Protein AF-A0A3A6JNX0-F1 (afdb_monomer)

Foldseek 3Di:
DFQQADADDDPRVVQLVLLQEQQLAFPDDDDQWTWAAAQQGIWIAGRPDAQRTPPDDSPHDGSNSSNSCCVVVVDDDNHDHDPVNHHHHQQADDQLVLLVLLLVADPLLLVLLLLVLVCVVVVHDRPDDQDPRSVCRCVVSQQWDADVVVGDIDGRSRCVNNSVLSNVLSQQLPPWDWDQDPPVRFIWTDRPQWDWDADPPDPPQRTDTGQDDPDPSSVVSCVSCVVSVRNSPVPDHTDTDD

Nearest PDB structures (foldseek):
  7bdv-assembly1_A  TM=3.897E-01  e=3.132E+00  Sulfobacillus thermosulfidooxidans
  8eby-assembly1_D  TM=2.668E-01  e=8.279E-01  Homo sapiens
  8ebt-assembly1_D  TM=2.246E-01  e=1.564E+00  Homo sapiens

Radius of gyration: 21.99 Å; Cα contacts (8 Å, |Δi|>4): 381; chains: 1; bounding box: 46×59×61 Å

Solvent-accessible surface area (backbone atoms only — not comparable to full-atom values): 13816 Å² total; per-residue (Å²): 115,75,52,74,76,77,84,46,81,66,74,39,38,55,22,46,61,55,17,33,36,33,49,52,25,60,78,47,71,59,92,72,36,33,32,36,41,27,53,87,39,75,42,63,32,38,33,72,42,80,41,36,43,86,85,77,41,92,85,48,65,48,29,68,52,45,31,43,33,34,77,70,68,75,41,91,72,91,54,47,82,33,76,89,48,42,34,58,52,50,77,42,50,53,58,69,61,48,48,57,48,51,69,74,44,57,70,68,35,50,53,51,49,32,50,45,43,50,18,60,78,69,77,40,82,66,82,76,83,80,48,71,67,33,48,52,47,33,39,77,55,64,46,33,37,83,38,82,82,74,72,46,76,41,72,25,68,35,45,59,51,23,43,69,60,46,30,54,42,44,37,36,60,75,37,64,40,80,42,78,36,88,86,81,75,44,45,31,60,44,45,33,74,44,48,75,42,79,38,90,89,36,88,89,56,45,56,53,73,43,75,58,62,92,42,75,67,37,44,52,42,52,52,50,26,51,73,68,75,45,42,63,67,70,89,58,69,87,51,74,64,131

Mean predicted aligned error: 13.33 Å

pLDDT: mean 83.68, std 10.45, range [38.28, 96.75]

Sequence (242 aa):
MNHIPTVSDGPLLKSYLAALKADMTPTCIDGQTGYFSSRHGNYVVTLDVPNGCVCGSHTRPCKHQYRLAMELNLMPGDFIHDPSKIKYKLDGVDFETAVDRIEQLPATAQKELFGILSSLFNGKVYSGTLSEDSARALVGGNVLLWIDDPAGYRLCTDLDKSSFMLDKYLRRKFDFDIYFDPYNRGTFSVPHGCTAIYDEDDPGHPYTVTAPDRTEQDKKINAMLQKHHCDPLDGFTVRFGE

Structure (mmCIF, N/CA/C/O backbone):
data_AF-A0A3A6JNX0-F1
#
_entry.id   AF-A0A3A6JNX0-F1
#
loop_
_atom_site.group_PDB
_atom_site.id
_atom_site.type_symbol
_atom_site.label_atom_id
_atom_site.label_alt_id
_atom_site.label_comp_id
_atom_site.label_asym_id
_atom_site.label_entity_id
_atom_site.label_seq_id
_atom_site.pdbx_PDB_ins_code
_atom_site.Cartn_x
_atom_site.Cartn_y
_atom_site.Cartn_z
_atom_site.occupancy
_atom_site.B_iso_or_equiv
_atom_site.auth_seq_id
_atom_site.auth_comp_id
_atom_site.auth_asym_id
_atom_site.auth_atom_id
_atom_site.pdbx_PDB_model_num
ATOM 1 N N . MET A 1 1 ? 14.861 15.714 -29.855 1.00 62.06 1 MET A N 1
ATOM 2 C CA . MET A 1 1 ? 16.126 16.049 -29.160 1.00 62.06 1 MET A CA 1
ATOM 3 C C . MET A 1 1 ? 16.036 15.360 -27.815 1.00 62.06 1 MET A C 1
ATOM 5 O O . MET A 1 1 ? 15.018 15.533 -27.163 1.00 62.06 1 MET A O 1
ATOM 9 N N . ASN A 1 2 ? 17.010 14.530 -27.450 1.00 72.69 2 ASN A N 1
ATOM 10 C CA . ASN A 1 2 ? 16.857 13.639 -26.298 1.00 72.69 2 ASN A CA 1
ATOM 11 C C . ASN A 1 2 ? 17.139 14.396 -24.997 1.00 72.69 2 ASN A C 1
ATOM 13 O O . ASN A 1 2 ? 18.178 15.044 -24.863 1.00 72.69 2 ASN A O 1
ATOM 17 N N . HIS A 1 3 ? 16.243 14.279 -24.025 1.00 79.69 3 HIS A N 1
ATOM 18 C CA . HIS A 1 3 ? 16.415 14.801 -22.676 1.00 79.69 3 HIS A CA 1
ATOM 19 C C . HIS A 1 3 ? 17.148 13.773 -21.812 1.00 79.69 3 HIS A C 1
ATOM 21 O O . HIS A 1 3 ? 16.536 12.966 -21.113 1.00 79.69 3 HIS A O 1
ATOM 27 N N . ILE A 1 4 ? 18.480 13.797 -21.882 1.00 84.19 4 ILE A N 1
ATOM 28 C CA . ILE A 1 4 ? 19.345 12.893 -21.116 1.00 84.19 4 ILE A CA 1
ATOM 29 C C . ILE A 1 4 ? 19.348 13.325 -19.636 1.00 84.19 4 ILE A C 1
ATOM 31 O O . ILE A 1 4 ? 19.686 14.476 -19.345 1.00 84.19 4 ILE A O 1
ATOM 35 N N . PRO A 1 5 ? 18.984 12.439 -18.689 1.00 83.38 5 PRO A N 1
ATOM 36 C CA . PRO A 1 5 ? 19.038 12.744 -17.263 1.00 83.38 5 PRO A CA 1
ATOM 37 C C . PRO A 1 5 ? 20.460 13.053 -16.783 1.00 83.38 5 PRO A C 1
ATOM 39 O O . PRO A 1 5 ? 21.399 12.321 -17.087 1.00 83.38 5 PRO A O 1
ATOM 42 N N . THR A 1 6 ? 20.618 14.087 -15.958 1.00 85.06 6 THR A N 1
ATOM 43 C CA . THR A 1 6 ? 21.873 14.354 -15.244 1.00 85.06 6 THR A CA 1
ATOM 44 C C . THR A 1 6 ? 21.875 13.662 -13.884 1.00 85.06 6 THR A C 1
ATOM 46 O O . THR A 1 6 ? 20.828 13.464 -13.263 1.00 85.06 6 THR A O 1
ATOM 49 N N . VAL A 1 7 ? 23.054 13.258 -13.411 1.00 83.81 7 VAL A N 1
ATOM 50 C CA . VAL A 1 7 ? 23.227 12.686 -12.070 1.00 83.81 7 VAL A CA 1
ATOM 51 C C . VAL A 1 7 ? 23.675 13.799 -11.128 1.00 83.81 7 VAL A C 1
ATOM 53 O O . VAL A 1 7 ? 24.663 14.475 -11.397 1.00 83.81 7 VAL A O 1
ATOM 56 N N . SER A 1 8 ? 22.950 13.989 -10.028 1.00 82.94 8 SER A N 1
ATOM 57 C CA . SER A 1 8 ? 23.313 14.911 -8.948 1.00 82.94 8 SER A CA 1
ATOM 58 C C . SER A 1 8 ? 22.871 14.347 -7.599 1.00 82.94 8 SER A C 1
ATOM 60 O O . SER A 1 8 ? 22.137 13.355 -7.546 1.00 82.94 8 SER A O 1
ATOM 62 N N . ASP A 1 9 ? 23.278 14.995 -6.511 1.00 79.31 9 ASP A N 1
ATOM 63 C CA . ASP A 1 9 ? 23.004 14.532 -5.152 1.00 79.31 9 ASP A CA 1
ATOM 64 C C . ASP A 1 9 ? 21.507 14.385 -4.824 1.00 79.31 9 ASP A C 1
ATOM 66 O O . ASP A 1 9 ? 20.608 14.911 -5.490 1.00 79.31 9 ASP A O 1
ATOM 70 N N . GLY A 1 10 ? 21.237 13.639 -3.751 1.00 80.00 10 GLY A N 1
ATOM 71 C CA . GLY A 1 10 ? 19.899 13.494 -3.190 1.00 80.00 10 GLY A CA 1
ATOM 72 C C . GLY A 1 10 ? 18.989 12.552 -4.000 1.00 80.00 10 GLY A C 1
ATOM 73 O O . GLY A 1 10 ? 19.387 11.429 -4.328 1.00 80.00 10 GLY A O 1
ATOM 74 N N . PRO A 1 11 ? 17.728 12.933 -4.291 1.00 79.00 11 PRO A N 1
ATOM 75 C CA . PRO A 1 11 ? 16.757 12.041 -4.935 1.00 79.00 11 PRO A CA 1
ATOM 76 C C . PRO A 1 11 ? 17.140 11.563 -6.344 1.00 79.00 11 PRO A C 1
ATOM 78 O O . PRO A 1 11 ? 16.688 10.494 -6.770 1.00 79.00 11 PRO A O 1
ATOM 81 N N . LEU A 1 12 ? 17.958 12.341 -7.059 1.00 84.12 12 LEU A N 1
ATOM 82 C CA . LEU A 1 12 ? 18.452 12.003 -8.395 1.00 84.12 12 LEU A CA 1
ATOM 83 C C . LEU A 1 12 ? 19.488 10.877 -8.317 1.00 84.12 12 LEU A C 1
ATOM 85 O O . LEU A 1 12 ? 19.308 9.852 -8.972 1.00 84.12 12 LEU A O 1
ATOM 89 N N . LEU A 1 13 ? 20.466 10.978 -7.409 1.00 89.25 13 LEU A N 1
ATOM 90 C CA . LEU A 1 13 ? 21.416 9.899 -7.120 1.00 89.25 13 LEU A CA 1
ATOM 91 C C . LEU A 1 13 ? 20.705 8.607 -6.697 1.00 89.25 13 LEU A C 1
ATOM 93 O O . LEU A 1 13 ? 21.030 7.531 -7.193 1.00 89.25 13 LEU A O 1
ATOM 97 N N . LYS A 1 14 ? 19.683 8.689 -5.834 1.00 89.00 14 LYS A N 1
ATOM 98 C CA . LYS A 1 14 ? 18.898 7.506 -5.433 1.00 89.00 14 LYS A CA 1
ATOM 99 C C . LYS A 1 14 ? 18.216 6.833 -6.629 1.00 89.00 14 LYS A C 1
ATOM 101 O O . LYS A 1 14 ? 18.179 5.605 -6.703 1.00 89.00 14 LYS A O 1
ATOM 106 N N . SER A 1 15 ? 17.672 7.626 -7.551 1.00 89.50 15 SER A N 1
ATOM 107 C CA . SER A 1 15 ? 17.007 7.122 -8.758 1.00 89.50 15 SER A CA 1
ATOM 108 C C . SER A 1 15 ? 18.008 6.512 -9.739 1.00 89.50 15 SER A C 1
ATOM 110 O O . SER A 1 15 ? 17.743 5.435 -10.268 1.00 89.50 15 SER A O 1
ATOM 112 N N . TYR A 1 16 ? 19.173 7.139 -9.907 1.00 93.06 16 TYR A N 1
ATOM 113 C CA . TYR A 1 16 ? 20.292 6.619 -10.690 1.00 93.06 16 TYR A CA 1
ATOM 114 C C . TYR A 1 16 ? 20.809 5.281 -10.138 1.00 93.06 16 TYR A C 1
ATOM 116 O O . TYR A 1 16 ? 20.877 4.298 -10.865 1.00 93.06 16 TYR A O 1
ATOM 124 N N . LEU A 1 17 ? 21.085 5.188 -8.834 1.00 93.81 17 LEU A N 1
ATOM 125 C CA . LEU A 1 17 ? 21.553 3.944 -8.209 1.00 93.81 17 LEU A CA 1
ATOM 126 C C . LEU A 1 17 ? 20.509 2.824 -8.287 1.00 93.81 17 LEU A C 1
ATOM 128 O O . LEU A 1 17 ? 20.855 1.656 -8.452 1.00 93.81 17 LEU A O 1
ATOM 132 N N . ALA A 1 18 ? 19.221 3.162 -8.179 1.00 92.75 18 ALA A N 1
ATOM 133 C CA . ALA A 1 18 ? 18.150 2.200 -8.410 1.00 92.75 18 ALA A CA 1
ATOM 134 C C . ALA A 1 18 ? 18.127 1.725 -9.866 1.00 92.75 18 ALA A C 1
ATOM 136 O O . ALA A 1 18 ? 17.861 0.549 -10.095 1.00 92.75 18 ALA A O 1
ATOM 137 N N . ALA A 1 19 ? 18.429 2.617 -10.815 1.00 94.50 19 ALA A N 1
ATOM 138 C CA . ALA A 1 19 ? 18.506 2.286 -12.225 1.00 94.50 19 ALA A CA 1
ATOM 139 C C . ALA A 1 19 ? 19.568 1.227 -12.496 1.00 94.50 19 ALA A C 1
ATOM 141 O O . ALA A 1 19 ? 19.284 0.370 -13.301 1.00 94.50 19 ALA A O 1
ATOM 142 N N . LEU A 1 20 ? 20.714 1.209 -11.801 1.00 96.19 20 LEU A N 1
ATOM 143 C CA . LEU A 1 20 ? 21.810 0.253 -12.050 1.00 96.19 20 LEU A CA 1
ATOM 144 C C . LEU A 1 20 ? 21.459 -1.222 -11.779 1.00 96.19 20 LEU A C 1
ATOM 146 O O . LEU A 1 20 ? 22.124 -2.116 -12.305 1.00 96.19 20 LEU A O 1
ATOM 150 N N . LYS A 1 21 ? 20.416 -1.490 -10.989 1.00 96.25 21 LYS A N 1
ATOM 151 C CA . LYS A 1 21 ? 20.059 -2.836 -10.522 1.00 96.25 21 LYS A CA 1
ATOM 152 C C . LYS A 1 21 ? 19.539 -3.746 -11.642 1.00 96.25 21 LYS A C 1
ATOM 154 O O . LYS A 1 21 ? 18.876 -3.302 -12.577 1.00 96.25 21 LYS A O 1
ATOM 159 N N . ALA A 1 22 ? 19.768 -5.049 -11.473 1.00 91.56 22 ALA A N 1
ATOM 160 C CA . ALA A 1 22 ? 19.335 -6.099 -12.399 1.00 91.56 22 ALA A CA 1
ATOM 161 C C . ALA A 1 22 ? 17.811 -6.147 -12.623 1.00 91.56 22 ALA A C 1
ATOM 163 O O . ALA A 1 22 ? 17.345 -6.437 -13.722 1.00 91.56 22 ALA A O 1
ATOM 164 N N . ASP A 1 23 ? 17.017 -5.815 -11.599 1.00 89.50 23 ASP A N 1
ATOM 165 C CA . ASP A 1 23 ? 15.554 -5.809 -11.697 1.00 89.50 23 ASP A CA 1
ATOM 166 C C . ASP A 1 23 ? 14.993 -4.655 -12.541 1.00 89.50 23 ASP A C 1
ATOM 168 O O . ASP A 1 23 ? 13.796 -4.642 -12.819 1.00 89.50 23 ASP A O 1
ATOM 172 N N . MET A 1 24 ? 15.847 -3.718 -12.969 1.00 93.94 24 MET A N 1
ATOM 173 C CA . MET A 1 24 ? 15.531 -2.648 -13.918 1.00 93.94 24 MET A CA 1
ATOM 174 C C . MET A 1 24 ? 15.908 -3.000 -15.359 1.00 93.94 24 MET A C 1
ATOM 176 O O . MET A 1 24 ? 15.996 -2.107 -16.190 1.00 93.94 24 MET A O 1
ATOM 180 N N . THR A 1 25 ? 16.157 -4.263 -15.690 1.00 92.56 25 THR A N 1
ATOM 181 C CA . THR A 1 25 ? 16.345 -4.662 -17.093 1.00 92.56 25 THR A CA 1
ATOM 182 C C . THR A 1 25 ? 15.058 -4.361 -17.892 1.00 92.56 25 THR A C 1
ATOM 184 O O . THR A 1 25 ? 13.971 -4.736 -17.436 1.00 92.56 25 THR A O 1
ATOM 187 N N . PRO A 1 26 ? 15.119 -3.646 -19.034 1.00 92.31 26 PRO A N 1
ATOM 188 C CA . PRO A 1 26 ? 13.946 -3.412 -19.874 1.00 92.31 26 PRO A CA 1
ATOM 189 C C . PRO A 1 26 ? 13.433 -4.732 -20.459 1.00 92.31 26 PRO A C 1
ATOM 191 O O . PRO A 1 26 ? 14.211 -5.622 -20.790 1.00 92.31 26 PRO A O 1
ATOM 194 N N . THR A 1 27 ? 12.116 -4.858 -20.623 1.00 87.69 27 THR A N 1
ATOM 195 C CA . THR A 1 27 ? 11.516 -6.008 -21.317 1.00 87.69 27 THR A CA 1
ATOM 196 C C . THR A 1 27 ? 11.772 -5.945 -22.817 1.00 87.69 27 THR A C 1
ATOM 198 O O . THR A 1 27 ? 11.944 -6.977 -23.456 1.00 87.69 27 THR A O 1
ATOM 201 N N . CYS A 1 28 ? 11.793 -4.736 -23.380 1.00 87.44 28 CYS A N 1
ATOM 202 C CA . CYS A 1 28 ? 12.255 -4.468 -24.736 1.00 87.44 28 CYS A CA 1
ATOM 203 C C . CYS A 1 28 ? 12.584 -2.980 -24.909 1.00 87.44 28 CYS A C 1
ATOM 205 O O . CYS A 1 28 ? 12.154 -2.133 -24.120 1.00 87.44 28 CYS A O 1
ATOM 207 N N . ILE A 1 29 ? 13.344 -2.670 -25.957 1.00 91.19 29 ILE A N 1
ATOM 208 C CA . ILE A 1 29 ? 13.600 -1.309 -26.426 1.00 91.19 29 ILE A CA 1
ATOM 209 C C . ILE A 1 29 ? 13.246 -1.275 -27.911 1.00 91.19 29 ILE A C 1
ATOM 211 O O . ILE A 1 29 ? 13.735 -2.108 -28.672 1.00 91.19 29 ILE A O 1
ATOM 215 N N . ASP A 1 30 ? 12.398 -0.327 -28.304 1.00 84.69 30 ASP A N 1
ATOM 216 C CA . ASP A 1 30 ? 12.039 -0.062 -29.698 1.00 84.69 30 ASP A CA 1
ATOM 217 C C . ASP A 1 30 ? 12.384 1.392 -30.043 1.00 84.69 30 ASP A C 1
ATOM 219 O O . ASP A 1 30 ? 11.794 2.345 -29.520 1.00 84.69 30 ASP A O 1
ATOM 223 N N . GLY A 1 31 ? 13.414 1.569 -30.871 1.00 88.12 31 GLY A N 1
ATOM 224 C CA . GLY A 1 31 ? 13.988 2.878 -31.170 1.00 88.12 31 GLY A CA 1
ATOM 225 C C . GLY A 1 31 ? 14.451 3.605 -29.904 1.00 88.12 31 GLY A C 1
ATOM 226 O O . GLY A 1 31 ? 15.415 3.200 -29.261 1.00 88.12 31 GLY A O 1
ATOM 227 N N . GLN A 1 32 ? 13.765 4.697 -29.557 1.00 88.94 32 GLN A N 1
ATOM 228 C CA . GLN A 1 32 ? 14.034 5.506 -28.358 1.00 88.94 32 GLN A CA 1
ATOM 229 C C . GLN A 1 32 ? 13.063 5.247 -27.196 1.00 88.94 32 GLN A C 1
ATOM 231 O O . GLN A 1 32 ? 13.083 5.960 -26.189 1.00 88.94 32 GLN A O 1
ATOM 236 N N . THR A 1 33 ? 12.202 4.241 -27.335 1.00 87.81 33 THR A N 1
ATOM 237 C CA . THR A 1 33 ? 11.201 3.888 -26.332 1.00 87.81 33 THR A CA 1
ATOM 238 C C . THR A 1 33 ? 11.633 2.629 -25.596 1.00 87.81 33 THR A C 1
ATOM 240 O O . THR A 1 33 ? 11.842 1.580 -26.200 1.00 87.81 33 THR A O 1
ATOM 243 N N . GLY A 1 34 ? 11.756 2.726 -24.275 1.00 89.19 34 GLY A N 1
ATOM 244 C CA . GLY A 1 34 ? 12.002 1.594 -23.390 1.00 89.19 34 GLY A CA 1
ATOM 245 C C . GLY A 1 34 ? 10.716 1.101 -22.746 1.00 89.19 34 GLY A C 1
ATOM 246 O O . GLY A 1 34 ? 9.938 1.891 -22.207 1.00 89.19 34 GLY A O 1
ATOM 247 N N . TYR A 1 35 ? 10.526 -0.211 -22.742 1.00 86.62 35 TYR A N 1
ATOM 248 C CA . TYR A 1 35 ? 9.435 -0.874 -22.042 1.00 86.62 35 TYR A CA 1
ATOM 249 C C . TYR A 1 35 ? 9.995 -1.556 -20.802 1.00 86.62 35 TYR A C 1
ATOM 251 O O . TYR A 1 35 ? 10.949 -2.330 -20.872 1.00 86.62 35 TYR A O 1
ATOM 259 N N . PHE A 1 36 ? 9.404 -1.256 -19.654 1.00 90.31 36 PHE A N 1
ATOM 260 C CA . PHE A 1 36 ? 9.815 -1.789 -18.364 1.00 90.31 36 PHE A CA 1
ATOM 261 C C . PHE A 1 36 ? 8.645 -2.482 -17.695 1.00 90.31 36 PHE A C 1
ATOM 263 O O . PHE A 1 36 ? 7.496 -2.058 -17.817 1.00 90.31 36 PHE A O 1
ATOM 270 N N . SER A 1 37 ? 8.957 -3.508 -16.916 1.00 84.94 37 SER A N 1
ATOM 271 C CA . SER A 1 37 ? 7.987 -4.188 -16.075 1.00 84.94 37 SER A CA 1
ATOM 272 C C . SER A 1 37 ? 8.422 -4.134 -14.615 1.00 84.94 37 SER A C 1
ATOM 274 O O . SER A 1 37 ? 9.609 -4.159 -14.289 1.00 84.94 37 SER A O 1
ATOM 276 N N . SER A 1 38 ? 7.442 -4.056 -13.721 1.00 81.25 38 SER A N 1
ATOM 277 C CA . SER A 1 38 ? 7.626 -4.237 -12.285 1.00 81.25 38 SER A CA 1
ATOM 278 C C . SER A 1 38 ? 6.422 -4.948 -11.674 1.00 81.25 38 SER A C 1
ATOM 280 O O . SER A 1 38 ? 5.367 -5.057 -12.299 1.00 81.25 38 SER A O 1
ATOM 282 N N . ARG A 1 39 ? 6.522 -5.308 -10.388 1.00 75.94 39 ARG A N 1
ATOM 283 C CA . ARG A 1 39 ? 5.378 -5.824 -9.613 1.00 75.94 39 ARG A CA 1
ATOM 284 C C . ARG A 1 39 ? 4.159 -4.891 -9.629 1.00 75.94 39 ARG A C 1
ATOM 286 O O . ARG A 1 39 ? 3.037 -5.365 -9.501 1.00 75.94 39 ARG A O 1
ATOM 293 N N . HIS A 1 40 ? 4.371 -3.584 -9.801 1.00 72.81 40 HIS A N 1
ATOM 294 C CA . HIS A 1 40 ? 3.315 -2.570 -9.773 1.00 72.81 40 HIS A CA 1
ATOM 295 C C . HIS A 1 40 ? 2.711 -2.268 -11.151 1.00 72.81 40 HIS A C 1
ATOM 297 O O . HIS A 1 40 ? 1.740 -1.519 -11.235 1.00 72.81 40 HIS A O 1
ATOM 303 N N . GLY A 1 41 ? 3.257 -2.837 -12.229 1.00 74.62 41 GLY A N 1
ATOM 304 C CA . GLY A 1 41 ? 2.768 -2.628 -13.588 1.00 74.62 41 GLY A CA 1
ATOM 305 C C . GLY A 1 41 ? 3.875 -2.392 -14.606 1.00 74.62 41 GLY A C 1
ATOM 306 O O . GLY A 1 41 ? 5.066 -2.471 -14.291 1.00 74.62 41 GLY A O 1
ATOM 307 N N . ASN A 1 42 ? 3.435 -2.094 -15.826 1.00 81.88 42 ASN A N 1
ATOM 308 C CA . ASN A 1 42 ? 4.290 -1.847 -16.979 1.00 81.88 42 ASN A CA 1
ATOM 309 C C . ASN A 1 42 ? 4.490 -0.342 -17.168 1.00 81.88 42 ASN A C 1
ATOM 311 O O . ASN A 1 42 ? 3.568 0.447 -16.951 1.00 81.88 42 ASN A O 1
ATOM 315 N N . TYR A 1 43 ? 5.678 0.048 -17.608 1.00 86.06 43 TYR A N 1
ATOM 316 C CA . TYR A 1 43 ? 6.037 1.432 -17.877 1.00 86.06 43 TYR A CA 1
ATOM 317 C C . TYR A 1 43 ? 6.555 1.553 -19.301 1.00 86.06 43 TYR A C 1
ATOM 319 O O . TYR A 1 43 ? 7.477 0.842 -19.693 1.00 86.06 43 TYR A O 1
ATOM 327 N N . VAL A 1 44 ? 5.974 2.484 -20.049 1.00 86.81 44 VAL A N 1
ATOM 328 C CA . VAL A 1 44 ? 6.509 2.946 -21.329 1.00 86.81 44 VAL A CA 1
ATOM 329 C C . VAL A 1 44 ? 7.289 4.217 -21.043 1.00 86.81 44 VAL A C 1
ATOM 331 O O . VAL A 1 44 ? 6.787 5.107 -20.350 1.00 86.81 44 VAL A O 1
ATOM 334 N N . VAL A 1 45 ? 8.533 4.262 -21.498 1.00 89.62 45 VAL A N 1
ATOM 335 C CA . VAL A 1 45 ? 9.476 5.320 -21.149 1.00 89.62 45 VAL A CA 1
ATOM 336 C C . VAL A 1 45 ? 10.113 5.856 -22.410 1.00 89.62 45 VAL A C 1
ATOM 338 O O . VAL A 1 45 ? 10.636 5.090 -23.212 1.00 89.62 45 VAL A O 1
ATOM 341 N N . THR A 1 46 ? 10.105 7.175 -22.553 1.00 88.94 46 THR A N 1
ATOM 342 C CA . THR A 1 46 ? 10.788 7.877 -23.640 1.00 88.94 46 THR A CA 1
ATOM 343 C C . THR A 1 46 ? 11.749 8.918 -23.073 1.00 88.94 46 THR A C 1
ATOM 345 O O . THR A 1 46 ? 11.608 9.378 -21.932 1.00 88.94 46 THR A O 1
ATOM 348 N N . LEU A 1 47 ? 12.749 9.284 -23.876 1.00 86.50 47 LEU A N 1
ATOM 349 C CA . LEU A 1 47 ? 13.652 10.408 -23.598 1.00 86.50 47 LEU A CA 1
ATOM 350 C C . LEU A 1 47 ? 13.318 11.644 -24.447 1.00 86.50 47 LEU A C 1
ATOM 352 O O . LEU A 1 47 ? 14.001 12.658 -24.339 1.00 86.50 47 LEU A O 1
ATOM 356 N N . ASP A 1 48 ? 12.267 11.583 -25.267 1.00 81.00 48 ASP A N 1
ATOM 357 C CA . ASP A 1 48 ? 11.848 12.682 -26.147 1.00 81.00 48 ASP A CA 1
ATOM 358 C C . ASP A 1 48 ? 11.231 13.859 -25.389 1.00 81.00 48 ASP A C 1
ATOM 360 O O . ASP A 1 48 ? 11.218 14.983 -25.887 1.00 81.00 48 ASP A O 1
ATOM 364 N N . VAL A 1 49 ? 10.737 13.611 -24.174 1.00 74.44 49 VAL A N 1
ATOM 365 C CA . VAL A 1 49 ? 10.197 14.634 -23.278 1.00 74.44 49 VAL A CA 1
ATOM 366 C C . VAL A 1 49 ? 10.827 14.511 -21.890 1.00 74.44 49 VAL A C 1
ATOM 368 O O . VAL A 1 49 ? 11.110 13.396 -21.429 1.00 74.44 49 VAL A O 1
ATOM 371 N N . PRO A 1 50 ? 11.028 15.631 -21.172 1.00 68.75 50 PRO A N 1
ATOM 372 C CA . PRO A 1 50 ? 11.395 15.583 -19.766 1.00 68.75 50 PRO A CA 1
ATOM 373 C C . PRO A 1 50 ? 10.358 14.759 -18.999 1.00 68.75 50 PRO A C 1
ATOM 375 O O . PRO A 1 50 ? 9.157 14.943 -19.177 1.00 68.75 50 PRO A O 1
ATOM 378 N N . ASN A 1 51 ? 10.819 13.850 -18.139 1.00 68.75 51 ASN A N 1
ATOM 379 C CA . ASN A 1 51 ? 9.939 13.021 -17.304 1.00 68.75 51 ASN A CA 1
ATOM 380 C C . ASN A 1 51 ? 8.930 12.161 -18.101 1.00 68.75 51 ASN A C 1
ATOM 382 O O . ASN A 1 51 ? 7.827 11.902 -17.626 1.00 68.75 51 ASN A O 1
ATOM 386 N N . GLY A 1 52 ? 9.321 11.674 -19.288 1.00 66.31 52 GLY A N 1
ATOM 387 C CA . GLY A 1 52 ? 8.555 10.764 -20.155 1.00 66.31 52 GLY A CA 1
ATOM 388 C C . GLY A 1 52 ? 8.292 9.357 -19.596 1.00 66.31 52 GLY A C 1
ATOM 389 O O . GLY A 1 52 ? 8.224 8.402 -20.360 1.00 66.31 52 GLY A O 1
ATOM 390 N N . CYS A 1 53 ? 8.164 9.205 -18.273 1.00 77.31 53 CYS A N 1
ATOM 391 C CA . CYS A 1 53 ? 7.730 7.982 -17.597 1.00 77.31 53 CYS A CA 1
ATOM 392 C C . CYS A 1 53 ? 6.516 8.268 -16.712 1.00 77.31 53 CYS A C 1
ATOM 394 O O . CYS A 1 53 ? 6.555 9.141 -15.848 1.00 77.31 53 CYS A O 1
ATOM 396 N N . VAL A 1 54 ? 5.486 7.429 -16.812 1.00 70.62 54 VAL A N 1
ATOM 397 C CA . VAL A 1 54 ? 4.264 7.502 -15.981 1.00 70.62 54 VAL A 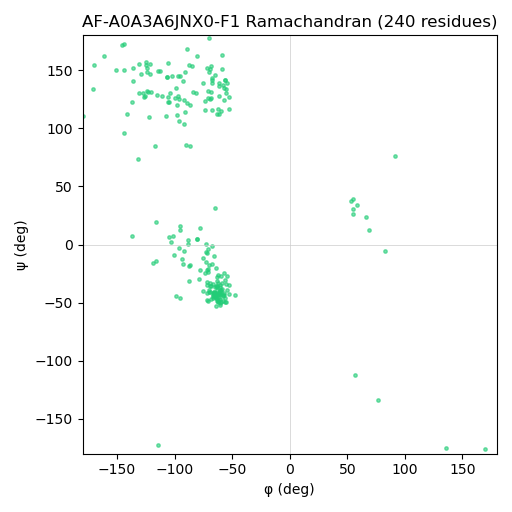CA 1
ATOM 398 C C . VAL A 1 54 ? 4.472 7.102 -14.510 1.00 70.62 54 VAL A C 1
ATOM 400 O O . VAL A 1 54 ? 3.564 7.182 -13.692 1.00 70.62 54 VAL A O 1
ATOM 403 N N . CYS A 1 55 ? 5.674 6.662 -14.145 1.00 67.31 55 CYS A N 1
ATOM 404 C CA . CYS A 1 55 ? 6.005 6.024 -12.870 1.00 67.31 55 CYS A CA 1
ATOM 405 C C . CYS A 1 55 ? 6.166 6.969 -11.660 1.00 67.31 55 CYS A C 1
ATOM 407 O O . CYS A 1 55 ? 6.669 6.538 -10.622 1.00 67.31 55 CYS A O 1
ATOM 409 N N . GLY A 1 56 ? 5.726 8.227 -11.762 1.00 57.91 56 GLY A N 1
ATOM 410 C CA . GLY A 1 56 ? 5.598 9.118 -10.607 1.00 57.91 56 GLY A CA 1
ATOM 411 C C . GLY A 1 56 ? 6.829 9.977 -10.323 1.00 57.91 56 GLY A C 1
ATOM 412 O O . GLY A 1 56 ? 7.583 9.732 -9.386 1.00 57.91 56 GLY A O 1
ATOM 413 N N . SER A 1 57 ? 6.999 11.023 -11.128 1.00 55.38 57 SER A N 1
ATOM 414 C CA . SER A 1 57 ? 7.398 12.376 -10.722 1.00 55.38 57 SER A CA 1
ATOM 415 C C . SER A 1 57 ? 7.448 13.219 -11.993 1.00 55.38 57 SER A C 1
ATOM 417 O O . SER A 1 57 ? 8.322 13.027 -12.828 1.00 55.38 57 SER A O 1
ATOM 419 N N . HIS A 1 58 ? 6.519 14.162 -12.157 1.00 61.44 58 HIS A N 1
ATOM 420 C CA . HIS A 1 58 ? 6.526 15.064 -13.317 1.00 61.44 58 HIS A CA 1
ATOM 421 C C . HIS A 1 58 ? 7.636 16.124 -13.249 1.00 61.44 58 HIS A C 1
ATOM 423 O O . HIS A 1 58 ? 7.741 16.956 -14.146 1.00 61.44 58 HIS A O 1
ATOM 429 N N . THR A 1 59 ? 8.454 16.112 -12.192 1.00 68.62 59 THR A N 1
ATOM 430 C CA . THR A 1 59 ? 9.447 17.150 -11.903 1.00 68.62 59 THR A CA 1
ATOM 431 C C . THR A 1 59 ? 10.889 16.655 -11.947 1.00 68.62 59 THR A C 1
ATOM 433 O O . THR A 1 59 ? 11.790 17.489 -11.991 1.00 68.62 59 THR A O 1
ATOM 436 N N . ARG A 1 60 ? 11.148 15.338 -11.954 1.00 79.06 60 ARG A N 1
ATOM 437 C CA . ARG A 1 60 ? 12.517 14.800 -11.995 1.00 79.06 60 ARG A CA 1
ATOM 438 C C . ARG A 1 60 ? 12.616 13.432 -12.681 1.00 79.06 60 ARG A C 1
ATOM 440 O O . ARG A 1 60 ? 11.684 12.635 -12.544 1.00 79.06 60 ARG A O 1
ATOM 447 N N . PRO A 1 61 ? 13.765 13.117 -13.313 1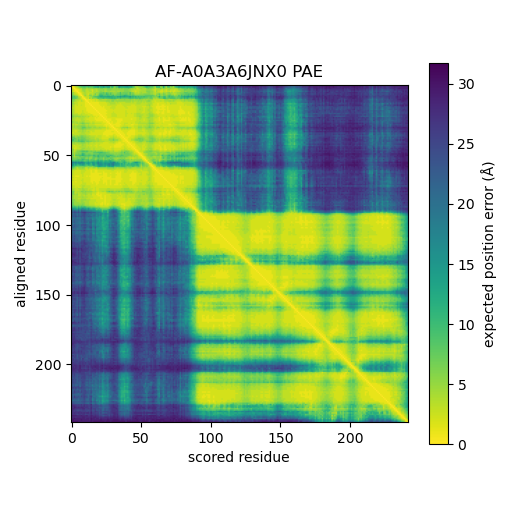.00 85.50 61 PRO A N 1
ATOM 448 C CA . PRO A 1 61 ? 13.976 11.828 -13.947 1.00 85.50 61 PRO A CA 1
ATOM 449 C C . PRO A 1 61 ? 13.808 10.656 -12.984 1.00 85.50 61 PRO A C 1
ATOM 451 O O . PRO A 1 61 ? 14.330 10.653 -11.865 1.00 85.50 61 PRO A O 1
ATOM 454 N N . CYS A 1 62 ? 13.095 9.631 -13.434 1.00 89.12 62 CYS A N 1
ATOM 455 C CA . CYS A 1 62 ? 12.919 8.399 -12.679 1.00 89.12 62 CYS A CA 1
ATOM 456 C C . CYS A 1 62 ? 14.031 7.383 -12.990 1.00 89.12 62 CYS A C 1
ATOM 458 O O . CYS A 1 62 ? 14.751 7.487 -13.985 1.00 89.12 62 CYS A O 1
ATOM 460 N N . LYS A 1 63 ? 14.108 6.319 -12.182 1.00 91.56 63 LYS A N 1
ATOM 461 C CA . LYS A 1 63 ? 15.034 5.194 -12.407 1.00 91.56 63 LYS A CA 1
ATOM 462 C C . LYS A 1 63 ? 14.931 4.577 -13.813 1.00 91.56 63 LYS A C 1
ATOM 464 O O . LYS A 1 63 ? 15.950 4.197 -14.374 1.00 91.56 63 LYS A O 1
ATOM 469 N N . HIS A 1 64 ? 13.735 4.522 -14.410 1.00 92.75 64 HIS A N 1
ATOM 470 C CA . HIS A 1 64 ? 13.562 3.940 -15.744 1.00 92.75 64 HIS A CA 1
ATOM 471 C C . HIS A 1 64 ? 14.151 4.824 -16.853 1.00 92.75 64 HIS A C 1
ATOM 473 O O . HIS A 1 64 ? 14.665 4.300 -17.832 1.00 92.75 64 HIS A O 1
ATOM 479 N N . GLN A 1 65 ? 14.129 6.153 -16.697 1.00 91.94 65 GLN A N 1
ATOM 480 C CA . GLN A 1 65 ? 14.749 7.067 -17.662 1.00 91.94 65 GLN A CA 1
ATOM 481 C C . GLN A 1 65 ? 16.273 7.006 -17.597 1.00 91.94 65 GLN A C 1
ATOM 483 O O . GLN A 1 65 ? 16.914 6.958 -18.641 1.00 91.94 65 GLN A O 1
ATOM 488 N N . TYR A 1 66 ? 16.851 6.943 -16.390 1.00 93.81 66 TYR A N 1
ATOM 489 C CA . TYR A 1 66 ? 18.288 6.694 -16.229 1.00 93.81 66 TYR A CA 1
ATOM 490 C C . TYR A 1 66 ? 18.695 5.377 -16.887 1.00 93.81 66 TYR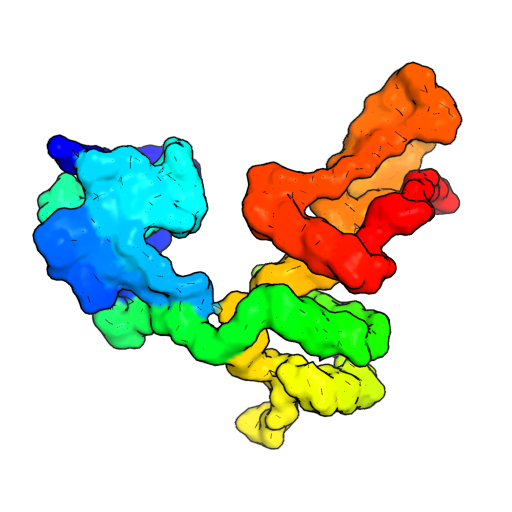 A C 1
ATOM 492 O O . TYR A 1 66 ? 19.629 5.345 -17.681 1.00 93.81 66 TYR A O 1
ATOM 500 N N . ARG A 1 67 ? 17.956 4.299 -16.607 1.00 95.50 67 ARG A N 1
ATOM 501 C CA . ARG A 1 67 ? 18.214 2.992 -17.211 1.00 95.50 67 ARG A CA 1
ATOM 502 C C . ARG A 1 67 ? 18.096 3.038 -18.736 1.00 95.50 67 ARG A C 1
ATOM 504 O O . ARG A 1 67 ? 18.997 2.551 -19.400 1.00 95.50 67 ARG A O 1
ATOM 511 N N . LEU A 1 68 ? 17.044 3.644 -19.290 1.00 94.88 68 LEU A N 1
ATOM 512 C CA . LEU A 1 68 ? 16.876 3.762 -20.742 1.00 94.88 68 LEU A CA 1
ATOM 513 C C . LEU A 1 68 ? 18.016 4.562 -21.388 1.00 94.88 68 LEU A C 1
ATOM 515 O O . LEU A 1 68 ? 18.538 4.156 -22.419 1.00 94.88 68 LEU A O 1
ATOM 519 N N . ALA A 1 69 ? 18.440 5.668 -20.774 1.00 94.50 69 ALA A N 1
ATOM 520 C CA . ALA A 1 69 ? 19.554 6.463 -21.282 1.00 94.50 69 ALA A CA 1
ATOM 521 C C . ALA A 1 69 ? 20.881 5.681 -21.285 1.00 94.50 69 ALA A C 1
ATOM 523 O O . ALA A 1 69 ? 21.670 5.844 -22.214 1.00 94.50 69 ALA A O 1
ATOM 524 N N . MET A 1 70 ? 21.115 4.819 -20.288 1.00 96.00 70 MET A N 1
ATOM 525 C CA . MET A 1 70 ? 22.280 3.924 -20.261 1.00 96.00 70 MET A CA 1
ATOM 526 C C . MET A 1 70 ? 22.203 2.844 -21.344 1.00 96.00 70 MET A C 1
ATOM 528 O O . MET A 1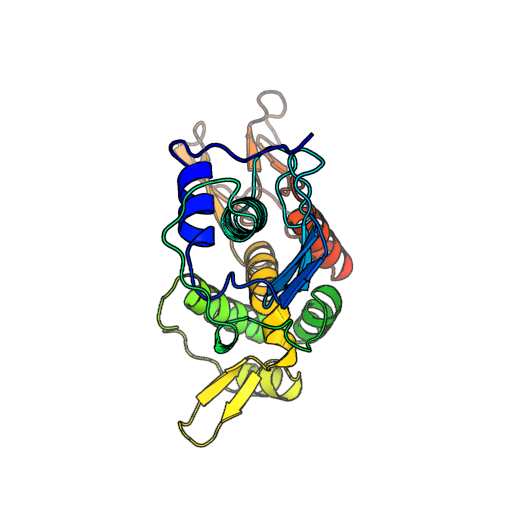 70 ? 23.169 2.645 -22.068 1.00 96.00 70 MET A O 1
ATOM 532 N N . GLU A 1 71 ? 21.053 2.180 -21.486 1.00 95.50 71 GLU A N 1
ATOM 533 C CA . GLU A 1 71 ? 20.840 1.122 -22.490 1.00 95.50 71 GLU A CA 1
ATOM 534 C C . GLU A 1 71 ? 20.977 1.658 -23.926 1.00 95.50 71 GLU A C 1
ATOM 536 O O . GLU A 1 71 ? 21.480 0.976 -24.815 1.00 95.50 71 GLU A O 1
ATOM 541 N N . LEU A 1 72 ? 20.595 2.919 -24.149 1.00 94.81 72 LEU A N 1
ATOM 542 C CA . LEU A 1 72 ? 20.787 3.622 -25.421 1.00 94.81 72 LEU A CA 1
AT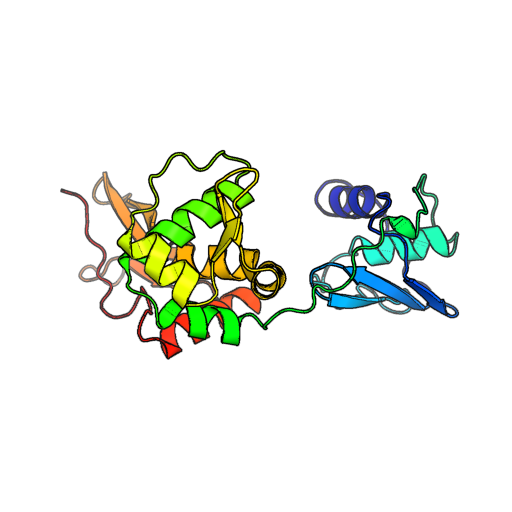OM 543 C C . LEU A 1 72 ? 22.208 4.191 -25.603 1.00 94.81 72 LEU A C 1
ATOM 545 O O . LEU A 1 72 ? 22.457 4.884 -26.588 1.00 94.81 72 LEU A O 1
ATOM 549 N N . ASN A 1 73 ? 23.138 3.930 -24.677 1.00 94.31 73 ASN A N 1
ATOM 550 C CA . ASN A 1 73 ? 24.504 4.472 -24.666 1.00 94.31 73 ASN A CA 1
ATOM 551 C C . ASN A 1 73 ? 24.572 6.013 -24.716 1.00 94.31 73 ASN A C 1
ATOM 553 O O . ASN A 1 73 ? 25.557 6.591 -25.176 1.00 94.31 73 ASN A O 1
ATOM 557 N N . LEU A 1 74 ? 23.530 6.698 -24.238 1.00 93.25 74 LEU A N 1
ATOM 558 C CA . LEU A 1 74 ? 23.464 8.163 -24.168 1.00 93.25 74 LEU A CA 1
ATOM 559 C C . LEU A 1 74 ? 24.079 8.711 -22.876 1.00 93.25 74 LEU A C 1
ATOM 561 O O . LEU A 1 74 ? 24.387 9.897 -22.787 1.00 93.25 74 LEU A O 1
ATOM 565 N N . MET A 1 75 ? 24.252 7.854 -21.870 1.00 93.44 75 MET A N 1
ATOM 566 C CA . MET A 1 75 ? 24.978 8.162 -20.645 1.00 93.44 75 MET A CA 1
ATOM 567 C C . MET A 1 75 ? 25.754 6.933 -20.154 1.00 93.44 75 MET A C 1
ATOM 569 O O . MET A 1 75 ? 25.298 5.807 -20.358 1.00 93.44 75 MET A O 1
ATOM 573 N N . PRO A 1 76 ? 26.897 7.119 -19.475 1.00 90.69 76 PRO A N 1
ATOM 574 C CA . PRO A 1 76 ? 27.611 6.010 -18.862 1.00 90.69 76 PRO A CA 1
ATOM 575 C C . PRO A 1 76 ? 26.839 5.453 -17.657 1.00 90.69 76 PRO A C 1
ATOM 577 O O . PRO A 1 76 ? 26.167 6.187 -16.928 1.00 90.69 76 PRO A O 1
ATOM 580 N N . GLY A 1 77 ? 26.984 4.154 -17.417 1.00 88.81 77 GLY A N 1
ATOM 581 C CA . GLY A 1 77 ? 26.487 3.482 -16.222 1.00 88.81 77 GLY A CA 1
ATOM 582 C C . GLY A 1 77 ? 27.013 2.055 -16.164 1.00 88.81 77 GLY A C 1
ATOM 583 O O . GLY A 1 77 ? 26.976 1.352 -17.167 1.00 88.81 77 GLY A O 1
ATOM 584 N N . ASP A 1 78 ? 27.506 1.633 -15.001 1.00 92.88 78 ASP A N 1
ATOM 585 C CA . ASP A 1 78 ? 27.915 0.246 -14.768 1.00 92.88 78 ASP A CA 1
ATOM 586 C C . ASP A 1 78 ? 26.714 -0.538 -14.245 1.00 92.88 78 ASP A C 1
ATOM 588 O O . ASP A 1 78 ? 26.434 -0.577 -13.042 1.00 92.88 78 ASP A O 1
ATOM 592 N N . PHE A 1 79 ? 25.902 -1.029 -15.175 1.00 93.88 79 PHE A N 1
ATOM 593 C CA . PHE A 1 79 ? 24.629 -1.633 -14.847 1.00 93.88 79 PHE A CA 1
ATOM 594 C C . PHE A 1 79 ? 24.558 -3.116 -15.155 1.00 93.88 79 PHE A C 1
ATOM 596 O O . PHE A 1 79 ? 25.143 -3.616 -16.109 1.00 93.88 79 PHE A O 1
ATOM 603 N N . ILE A 1 80 ? 23.756 -3.813 -14.355 1.00 94.19 80 ILE A N 1
ATOM 604 C CA . ILE A 1 80 ? 23.541 -5.244 -14.520 1.00 94.19 80 ILE A CA 1
ATOM 605 C C . ILE A 1 80 ? 22.337 -5.442 -15.441 1.00 94.19 80 ILE A C 1
ATOM 607 O O . ILE A 1 80 ? 21.216 -5.093 -15.067 1.00 94.19 80 ILE A O 1
ATOM 611 N N . HIS A 1 81 ? 22.577 -6.000 -16.627 1.00 92.25 81 HIS A N 1
ATOM 612 C CA . HIS A 1 81 ? 21.537 -6.421 -17.562 1.00 92.25 81 HIS A CA 1
ATOM 613 C C . HIS A 1 81 ? 21.269 -7.919 -17.373 1.00 92.25 81 HIS A C 1
ATOM 615 O O . HIS A 1 81 ? 22.087 -8.759 -17.744 1.00 92.25 81 HIS A O 1
ATOM 621 N N . ASP A 1 82 ? 20.138 -8.258 -16.757 1.00 90.62 82 ASP A N 1
ATOM 622 C CA . ASP A 1 82 ? 19.749 -9.639 -16.458 1.00 90.62 82 ASP A CA 1
ATOM 623 C C . ASP A 1 82 ? 18.227 -9.806 -16.614 1.00 90.62 82 ASP A C 1
ATOM 625 O O . ASP A 1 82 ? 17.462 -9.531 -15.677 1.00 90.62 82 ASP A O 1
ATOM 629 N N . PRO A 1 83 ? 17.763 -10.288 -17.783 1.00 84.81 83 PRO A N 1
ATOM 630 C CA . PRO A 1 83 ? 16.345 -10.510 -18.044 1.00 84.81 83 PRO A CA 1
ATOM 631 C C . PRO A 1 83 ? 15.660 -11.460 -17.047 1.00 84.81 83 PRO A C 1
ATOM 633 O O . PRO A 1 83 ? 14.454 -11.349 -16.828 1.00 84.81 83 PRO A O 1
ATOM 636 N N . SER A 1 84 ? 16.403 -12.361 -16.388 1.00 79.81 84 SER A N 1
ATOM 637 C CA . SER A 1 84 ? 15.843 -13.293 -15.394 1.00 79.81 84 SER A CA 1
ATOM 638 C C . SER A 1 84 ? 15.413 -12.605 -14.094 1.00 79.81 84 SER A C 1
ATOM 640 O O . SER A 1 84 ? 14.647 -13.166 -13.307 1.00 79.81 84 SER A O 1
ATOM 642 N N . LYS A 1 85 ? 15.894 -11.380 -13.853 1.00 88.00 85 LYS A N 1
ATOM 643 C CA . LYS A 1 85 ? 15.562 -10.571 -12.671 1.00 88.00 85 LYS A CA 1
ATOM 644 C C . LYS A 1 85 ? 14.435 -9.581 -12.928 1.00 88.00 85 LYS A C 1
ATOM 646 O O . LYS A 1 85 ? 14.019 -8.909 -11.978 1.00 88.00 85 LYS A O 1
ATOM 651 N N . ILE A 1 86 ? 13.931 -9.498 -14.163 1.00 82.50 86 ILE A N 1
ATOM 652 C CA . ILE A 1 86 ? 12.778 -8.662 -14.498 1.00 82.50 86 ILE A CA 1
ATOM 653 C C . ILE A 1 86 ? 11.604 -9.087 -13.622 1.00 82.50 86 ILE A C 1
ATOM 655 O O . ILE A 1 86 ? 11.199 -10.249 -13.581 1.00 82.50 86 ILE A O 1
ATOM 659 N N . LYS A 1 87 ? 11.045 -8.117 -12.903 1.00 83.88 87 LYS A N 1
ATOM 660 C CA . LYS A 1 87 ? 9.835 -8.329 -12.116 1.00 83.88 87 LYS A CA 1
ATOM 661 C C . LYS A 1 87 ? 8.637 -8.111 -13.023 1.00 83.88 87 LYS A C 1
ATOM 663 O O . LYS A 1 87 ? 8.438 -7.016 -13.544 1.00 83.88 87 LYS A O 1
ATOM 668 N N . TYR A 1 88 ? 7.814 -9.134 -13.176 1.00 73.00 88 TYR A N 1
ATOM 669 C CA . TYR A 1 88 ? 6.556 -9.011 -13.898 1.00 73.00 88 TYR A CA 1
ATOM 670 C C . TYR A 1 88 ? 5.449 -8.500 -12.986 1.00 73.00 88 TYR A C 1
ATOM 672 O O . TYR A 1 88 ? 5.519 -8.649 -11.759 1.00 73.00 88 TYR A O 1
ATOM 680 N N . LYS A 1 89 ? 4.454 -7.846 -13.591 1.00 66.06 89 LYS A N 1
ATOM 681 C CA . LYS A 1 89 ? 3.219 -7.493 -12.898 1.00 66.06 89 LYS A CA 1
ATOM 682 C C . LYS A 1 89 ? 2.670 -8.766 -12.261 1.00 66.06 89 LYS A C 1
ATOM 684 O O . LYS A 1 89 ? 2.532 -9.780 -12.936 1.00 66.06 89 LYS A O 1
ATOM 689 N N . LEU A 1 90 ? 2.395 -8.708 -10.964 1.00 63.50 90 LEU A N 1
ATOM 690 C CA . LEU A 1 90 ? 1.699 -9.799 -10.301 1.00 63.50 90 LEU A CA 1
ATOM 691 C C . LEU A 1 90 ? 0.259 -9.804 -10.819 1.00 63.50 90 LEU A C 1
ATOM 693 O O . LEU A 1 90 ? -0.415 -8.768 -10.771 1.00 63.50 90 LEU A O 1
ATOM 697 N N . ASP A 1 91 ? -0.192 -10.944 -11.337 1.00 61.97 91 ASP A N 1
ATOM 698 C CA . ASP A 1 91 ? -1.613 -11.173 -11.563 1.00 61.97 91 ASP A CA 1
ATOM 699 C C . ASP A 1 91 ? -2.289 -11.149 -10.197 1.00 61.97 91 ASP A C 1
ATOM 701 O O . ASP A 1 91 ? -2.010 -11.955 -9.311 1.00 61.97 91 ASP A O 1
ATOM 705 N N . GLY A 1 92 ? -3.100 -10.122 -9.992 1.00 71.50 92 GLY A N 1
ATOM 706 C CA . GLY A 1 92 ? -3.633 -9.803 -8.688 1.00 71.50 92 GLY A CA 1
ATOM 707 C C . GLY A 1 92 ? -4.715 -8.751 -8.781 1.00 71.50 92 GLY A C 1
ATOM 708 O O . GLY A 1 92 ? -4.746 -7.938 -9.723 1.00 71.50 92 GLY A O 1
ATOM 709 N N . VAL A 1 93 ? -5.601 -8.780 -7.794 1.00 85.38 93 VAL A N 1
ATOM 710 C CA . VAL A 1 93 ? -6.710 -7.839 -7.681 1.00 85.38 93 VAL A CA 1
ATOM 711 C C . VAL A 1 93 ? -6.175 -6.405 -7.610 1.00 85.38 93 VAL A C 1
ATOM 713 O O . VAL A 1 93 ? -5.020 -6.156 -7.250 1.00 85.38 93 VAL A O 1
ATOM 716 N N . ASP A 1 94 ? -6.949 -5.432 -8.078 1.00 87.25 94 ASP A N 1
ATOM 717 C CA . ASP A 1 94 ? -6.591 -4.025 -7.881 1.00 87.25 94 ASP A CA 1
ATOM 718 C C . ASP A 1 94 ? -6.740 -3.611 -6.409 1.00 87.25 94 ASP A C 1
ATOM 720 O O . ASP A 1 94 ? -7.052 -4.424 -5.535 1.00 87.25 94 ASP A O 1
ATOM 724 N N . PHE A 1 95 ? -6.386 -2.364 -6.10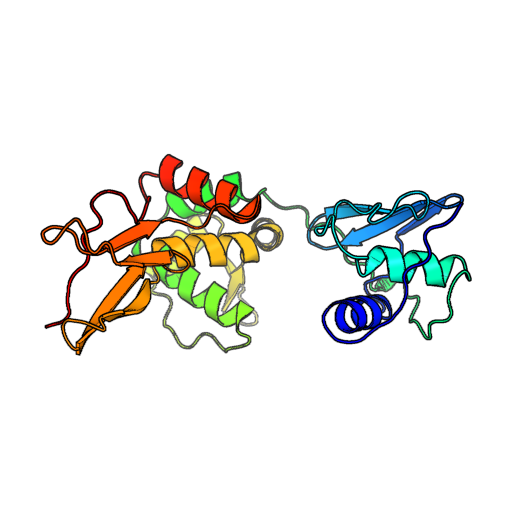8 1.00 90.44 95 PHE A N 1
ATOM 725 C CA . PHE A 1 95 ? -6.402 -1.865 -4.736 1.00 90.44 95 PHE A CA 1
ATOM 726 C C . PHE A 1 95 ? -7.832 -1.803 -4.196 1.00 90.44 95 PHE A C 1
ATOM 728 O O . PHE A 1 95 ? -8.083 -2.188 -3.060 1.00 90.44 95 PHE A O 1
ATOM 735 N N . GLU A 1 96 ? -8.763 -1.367 -5.032 1.00 93.44 96 GLU A N 1
ATOM 736 C CA . GLU A 1 96 ? -10.166 -1.186 -4.707 1.00 93.44 96 GLU A CA 1
ATOM 737 C C . GLU A 1 96 ? -10.822 -2.530 -4.344 1.00 93.44 96 GLU A C 1
ATOM 739 O O . GLU A 1 96 ? -11.392 -2.663 -3.263 1.00 93.44 96 GLU A O 1
ATOM 744 N N . THR A 1 97 ? -10.627 -3.563 -5.169 1.00 92.19 97 THR A N 1
ATOM 745 C CA . THR A 1 97 ? -11.100 -4.932 -4.897 1.00 92.19 97 THR A CA 1
ATOM 746 C C . THR A 1 97 ? -10.433 -5.526 -3.651 1.00 92.19 97 THR A C 1
ATOM 748 O O . THR A 1 97 ? -11.056 -6.269 -2.891 1.00 92.19 97 THR A O 1
ATOM 751 N N . ALA A 1 98 ? -9.152 -5.218 -3.426 1.00 93.50 98 ALA A N 1
ATOM 752 C CA . ALA A 1 98 ? -8.424 -5.675 -2.247 1.00 93.50 98 ALA A CA 1
ATOM 753 C C . ALA A 1 98 ? -8.995 -5.080 -0.949 1.00 93.50 98 ALA A C 1
ATOM 755 O O . ALA A 1 98 ? -9.166 -5.807 0.030 1.00 93.50 98 ALA A O 1
ATOM 756 N N . VAL A 1 99 ? -9.312 -3.780 -0.945 1.00 96.19 99 VAL A N 1
ATOM 757 C CA . VAL A 1 99 ? -9.962 -3.120 0.196 1.00 96.19 99 VAL A CA 1
ATOM 758 C C . VAL A 1 99 ? -11.376 -3.656 0.387 1.00 96.19 99 VAL A C 1
ATOM 760 O O . VAL A 1 99 ? -11.710 -4.018 1.510 1.00 96.19 99 VAL A O 1
ATOM 763 N N . ASP A 1 100 ? -12.160 -3.817 -0.685 1.00 95.44 100 ASP A N 1
ATOM 764 C CA . ASP A 1 100 ? -13.510 -4.396 -0.607 1.00 95.44 100 ASP A CA 1
ATOM 765 C C . ASP A 1 100 ? -13.499 -5.751 0.109 1.00 95.44 100 ASP A C 1
ATOM 767 O O . ASP A 1 100 ? -14.337 -6.001 0.971 1.00 95.44 100 ASP A O 1
ATOM 771 N N . ARG A 1 101 ? -12.516 -6.606 -0.199 1.00 94.25 101 ARG A N 1
ATOM 772 C CA . ARG A 1 101 ? -12.325 -7.910 0.451 1.00 94.25 101 ARG A CA 1
ATOM 773 C C . ARG A 1 101 ? -11.989 -7.781 1.939 1.00 94.25 101 ARG A C 1
ATOM 775 O O . ARG A 1 101 ? -12.543 -8.521 2.746 1.00 94.25 101 ARG A O 1
ATOM 782 N N . ILE A 1 102 ? -11.095 -6.862 2.305 1.00 95.50 102 ILE A N 1
ATOM 783 C CA . ILE A 1 102 ? -10.684 -6.647 3.703 1.00 95.50 102 ILE A CA 1
ATOM 784 C C . ILE A 1 102 ? -11.824 -6.048 4.531 1.00 95.50 102 ILE A C 1
ATOM 786 O O . ILE A 1 102 ? -11.988 -6.418 5.690 1.00 95.50 102 ILE A O 1
ATOM 790 N N . GLU A 1 103 ? -12.638 -5.173 3.949 1.00 96.69 103 GLU A N 1
ATOM 791 C CA . GLU A 1 103 ? -13.741 -4.507 4.648 1.00 96.69 103 GLU A CA 1
ATOM 792 C C . GLU A 1 103 ? -14.934 -5.425 4.939 1.00 96.69 103 GLU A C 1
ATOM 794 O O . GLU A 1 103 ? -15.737 -5.118 5.815 1.00 96.69 103 GLU A O 1
ATOM 799 N N . GLN A 1 104 ? -15.017 -6.594 4.294 1.00 95.94 104 GLN A N 1
ATOM 800 C CA . GLN A 1 104 ? -15.953 -7.653 4.703 1.00 95.94 104 GLN A CA 1
ATOM 801 C C . GLN A 1 104 ? -15.503 -8.400 5.969 1.00 95.94 104 GLN A C 1
ATOM 803 O O . GLN A 1 104 ? -16.267 -9.190 6.525 1.00 95.94 104 GLN A O 1
ATOM 808 N N . LEU A 1 105 ? -14.259 -8.204 6.419 1.00 96.75 105 LEU A N 1
ATOM 809 C CA . LEU A 1 105 ? -13.711 -8.902 7.579 1.00 96.75 105 LEU A CA 1
ATOM 810 C C . LEU A 1 105 ? -14.013 -8.159 8.885 1.00 96.75 105 L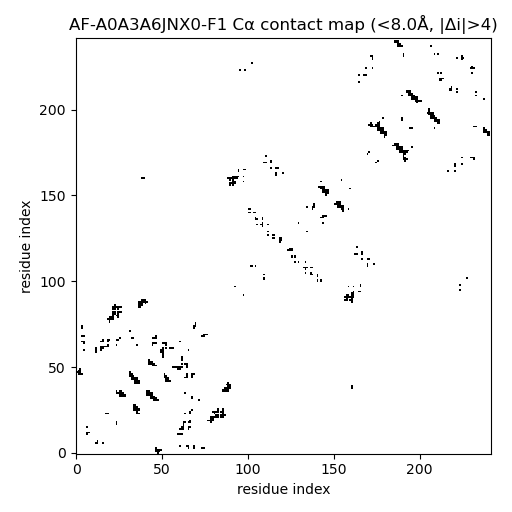EU A C 1
ATOM 812 O O . LEU A 1 105 ? -14.103 -6.930 8.889 1.00 96.75 105 LEU A O 1
ATOM 816 N N . PRO A 1 106 ? -14.064 -8.870 10.027 1.00 96.25 106 PRO A N 1
ATOM 817 C CA . PRO A 1 106 ? -14.163 -8.237 11.337 1.00 96.25 106 PRO A CA 1
ATOM 818 C C . PRO A 1 106 ? -13.028 -7.235 11.586 1.00 96.25 106 PRO A C 1
ATOM 820 O O . PRO A 1 106 ? -11.871 -7.501 11.257 1.00 96.25 106 PRO A O 1
ATOM 823 N N . ALA A 1 107 ? -13.330 -6.111 12.242 1.00 94.50 107 ALA A N 1
ATOM 824 C CA . ALA A 1 107 ? -12.350 -5.054 12.514 1.00 94.50 107 ALA A CA 1
ATOM 825 C C . ALA A 1 107 ? -11.108 -5.545 13.288 1.00 94.50 107 ALA A C 1
ATOM 827 O O . ALA A 1 107 ? -10.015 -5.015 13.100 1.00 94.50 107 ALA A O 1
ATOM 828 N N . THR A 1 108 ? -11.255 -6.568 14.135 1.00 94.69 108 THR A N 1
ATOM 829 C CA . THR A 1 108 ? -10.135 -7.236 14.819 1.00 94.69 108 THR A CA 1
ATOM 830 C C . THR A 1 108 ? -9.172 -7.884 13.826 1.00 94.69 108 THR A C 1
ATOM 832 O O . THR A 1 108 ? -7.975 -7.612 13.874 1.00 94.69 108 THR A O 1
ATOM 835 N N . ALA A 1 109 ? -9.694 -8.642 12.861 1.00 95.69 109 ALA A N 1
ATOM 836 C CA . ALA A 1 109 ? -8.907 -9.278 11.810 1.00 95.69 109 ALA A CA 1
ATOM 837 C C . ALA A 1 109 ? -8.205 -8.246 10.916 1.00 95.69 109 ALA A C 1
ATOM 839 O O . ALA A 1 109 ? -7.040 -8.420 10.560 1.00 95.69 109 ALA A O 1
ATOM 840 N N . GLN A 1 110 ? -8.877 -7.133 10.605 1.00 96.19 110 GLN A N 1
ATOM 841 C CA . GLN A 1 110 ? -8.277 -6.034 9.845 1.00 96.19 110 GLN A CA 1
ATOM 842 C C . GLN A 1 110 ? -7.105 -5.374 10.601 1.00 96.19 110 GLN A C 1
ATOM 844 O O . GLN A 1 110 ? -6.064 -5.097 10.002 1.00 96.19 110 GLN A O 1
ATOM 849 N N . LYS A 1 111 ? -7.239 -5.151 11.918 1.00 94.19 111 LYS A N 1
ATOM 850 C CA . LYS A 1 111 ? -6.166 -4.606 12.775 1.00 94.19 111 LYS A CA 1
ATOM 851 C C . LYS A 1 111 ? -4.980 -5.561 12.909 1.00 94.19 111 LYS A C 1
ATOM 853 O O . LYS A 1 111 ? -3.831 -5.125 12.875 1.00 94.19 111 LYS A O 1
ATOM 858 N N . GLU A 1 112 ? -5.232 -6.858 13.046 1.00 93.88 112 GLU A N 1
ATOM 859 C CA . GLU A 1 112 ? -4.160 -7.859 13.098 1.00 93.88 112 GLU A CA 1
ATOM 860 C C . GLU A 1 112 ? -3.426 -7.957 11.749 1.00 93.88 112 GLU A C 1
ATOM 862 O O . GLU A 1 112 ? -2.192 -7.938 11.720 1.00 93.88 112 GLU A O 1
ATOM 867 N N . LEU A 1 113 ? -4.160 -7.933 10.627 1.00 93.31 113 LEU A N 1
ATOM 868 C CA . LEU A 1 113 ? -3.587 -7.838 9.279 1.00 93.31 113 LEU A CA 1
ATOM 869 C C . LEU A 1 113 ? -2.728 -6.579 9.106 1.00 93.31 113 LEU A C 1
ATOM 871 O O . LEU A 1 113 ? -1.630 -6.664 8.554 1.00 93.31 113 LEU A O 1
ATOM 875 N N . PHE A 1 114 ? -3.192 -5.427 9.598 1.00 93.88 114 PHE A N 1
ATOM 876 C CA . PHE A 1 114 ? -2.406 -4.192 9.603 1.00 93.88 114 PHE A CA 1
ATOM 877 C C . PHE A 1 114 ? -1.068 -4.386 10.319 1.00 93.88 114 PHE A C 1
ATOM 879 O O . PHE A 1 114 ? -0.024 -4.028 9.776 1.00 93.88 114 PHE A O 1
ATOM 886 N N . GLY A 1 115 ? -1.070 -5.016 11.496 1.00 89.56 115 GLY A N 1
ATOM 887 C CA . GLY A 1 115 ? 0.161 -5.327 12.221 1.00 89.56 115 GLY A CA 1
ATOM 888 C C . GLY A 1 115 ? 1.138 -6.181 11.402 1.00 89.56 115 GLY A C 1
ATOM 889 O O . GLY A 1 115 ? 2.340 -5.892 11.383 1.00 89.56 115 GLY A O 1
ATOM 890 N N . ILE A 1 116 ? 0.630 -7.189 10.684 1.00 88.00 116 ILE A N 1
ATOM 891 C CA . ILE A 1 116 ? 1.432 -8.062 9.812 1.00 88.00 116 ILE A CA 1
ATOM 892 C C . ILE A 1 116 ? 2.052 -7.260 8.660 1.00 88.00 116 ILE A C 1
ATOM 894 O O . ILE A 1 116 ? 3.271 -7.298 8.471 1.00 88.00 116 ILE A O 1
ATOM 898 N N . LEU A 1 117 ? 1.238 -6.507 7.912 1.00 88.12 117 LEU A N 1
ATOM 899 C CA . LEU A 1 117 ? 1.696 -5.717 6.762 1.00 88.12 117 LEU A CA 1
ATOM 900 C C . LEU A 1 117 ? 2.678 -4.617 7.186 1.00 88.12 117 LEU A C 1
ATOM 902 O O . LEU A 1 117 ? 3.746 -4.475 6.591 1.00 88.12 117 LEU A O 1
ATOM 906 N N . SER A 1 118 ? 2.375 -3.906 8.270 1.00 86.19 118 SER A N 1
ATOM 907 C CA . SER A 1 118 ? 3.239 -2.867 8.830 1.00 86.19 118 SER A CA 1
ATOM 908 C C . SER A 1 118 ? 4.602 -3.428 9.237 1.00 86.19 118 SER A C 1
ATOM 910 O O . SER A 1 118 ? 5.633 -2.802 8.986 1.00 86.19 118 SER A O 1
ATOM 912 N N . SER A 1 119 ? 4.645 -4.633 9.812 1.00 82.31 119 SER A N 1
ATOM 913 C CA . SER A 1 119 ? 5.912 -5.296 10.154 1.00 82.31 119 SER A CA 1
ATOM 914 C C . SER A 1 119 ? 6.707 -5.663 8.902 1.00 82.31 119 SER A C 1
ATOM 916 O O . SER A 1 119 ? 7.893 -5.337 8.817 1.00 82.31 119 SER A O 1
ATOM 918 N N . LEU A 1 120 ? 6.036 -6.242 7.899 1.00 80.44 120 LEU A N 1
ATOM 919 C CA . LEU A 1 120 ? 6.631 -6.610 6.613 1.00 80.44 120 LEU A CA 1
ATOM 920 C C . LEU A 1 120 ? 7.303 -5.408 5.930 1.00 80.44 120 LEU A C 1
ATOM 922 O O . LEU A 1 120 ? 8.464 -5.497 5.529 1.00 80.44 120 LEU A O 1
ATOM 926 N N . PHE A 1 121 ? 6.610 -4.271 5.827 1.00 78.62 121 PHE A N 1
ATOM 927 C CA . PHE A 1 121 ? 7.134 -3.090 5.129 1.00 78.62 121 PHE A CA 1
ATOM 928 C C . PHE A 1 121 ? 8.163 -2.293 5.931 1.00 78.62 121 PHE A C 1
ATOM 930 O O . PHE A 1 121 ? 8.994 -1.609 5.335 1.00 78.62 121 PHE A O 1
ATOM 937 N N . ASN A 1 122 ? 8.167 -2.424 7.258 1.00 75.19 122 ASN A N 1
ATOM 938 C CA . ASN A 1 122 ? 9.192 -1.833 8.119 1.00 75.19 122 ASN A CA 1
ATOM 939 C C . ASN A 1 122 ? 10.411 -2.749 8.333 1.00 75.19 122 ASN A C 1
ATOM 941 O O . ASN A 1 122 ? 11.305 -2.396 9.101 1.00 75.19 122 ASN A O 1
ATOM 945 N N . GLY A 1 123 ? 10.460 -3.919 7.681 1.00 70.06 123 GLY A N 1
ATOM 946 C CA . GLY A 1 123 ? 11.562 -4.877 7.817 1.00 70.06 123 GLY A CA 1
ATOM 947 C C . GLY A 1 123 ? 11.667 -5.500 9.212 1.00 70.06 123 GLY A C 1
ATOM 948 O O . GLY A 1 123 ? 12.749 -5.919 9.620 1.00 70.06 123 GLY A O 1
ATOM 949 N N . LYS A 1 124 ? 10.562 -5.530 9.962 1.00 71.75 124 LYS A N 1
ATOM 950 C CA . LYS A 1 124 ? 10.479 -6.111 11.304 1.00 71.75 124 LYS A CA 1
ATOM 951 C C . LYS A 1 124 ? 9.818 -7.484 11.228 1.00 71.75 124 LYS A C 1
ATOM 953 O O . LYS A 1 124 ? 8.895 -7.698 10.446 1.00 71.75 124 LYS A O 1
ATOM 958 N N . VAL A 1 125 ? 10.261 -8.409 12.075 1.00 67.50 125 VAL A N 1
ATOM 959 C CA . VAL A 1 125 ? 9.520 -9.656 12.300 1.00 67.50 125 VAL A CA 1
ATOM 960 C C . VAL A 1 125 ? 8.229 -9.293 13.028 1.00 67.50 125 VAL A C 1
ATOM 962 O O . VAL A 1 125 ? 8.278 -8.618 14.056 1.00 67.50 125 VAL A O 1
ATOM 965 N N . TYR A 1 126 ? 7.084 -9.709 12.488 1.00 70.50 126 TYR A N 1
ATOM 966 C CA . TYR A 1 126 ? 5.812 -9.542 13.182 1.00 70.50 126 TYR A CA 1
ATOM 967 C C . TYR A 1 126 ? 5.853 -10.340 14.488 1.00 70.50 126 TYR A C 1
ATOM 969 O O . TYR A 1 126 ? 6.005 -11.558 14.467 1.00 70.50 126 TYR A O 1
ATOM 977 N N . SER A 1 127 ? 5.754 -9.645 15.618 1.00 62.47 127 SER A N 1
ATOM 978 C CA . SER A 1 127 ? 5.788 -10.239 16.959 1.00 62.47 127 SER A CA 1
ATOM 979 C C . SER A 1 127 ? 4.411 -10.294 17.627 1.00 62.47 127 SER A C 1
ATOM 981 O O . SER A 1 127 ? 4.328 -10.578 18.819 1.00 62.47 127 SER A O 1
ATOM 983 N N . GLY A 1 128 ? 3.345 -9.945 16.900 1.00 67.31 128 GLY A N 1
ATOM 984 C CA . GLY A 1 128 ? 1.975 -10.058 17.393 1.00 67.31 128 GLY A CA 1
ATOM 985 C C . GLY A 1 128 ? 1.441 -11.485 17.269 1.00 67.31 128 GLY A C 1
ATOM 986 O O . GLY A 1 128 ? 1.973 -12.301 16.516 1.00 67.31 128 GLY A O 1
ATOM 987 N N . THR A 1 129 ? 0.370 -11.781 18.001 1.00 75.75 129 THR A N 1
ATOM 988 C CA . THR A 1 129 ? -0.343 -13.057 17.891 1.00 75.75 129 THR A CA 1
ATOM 989 C C . THR A 1 129 ? -1.550 -12.866 16.983 1.00 75.75 129 THR A C 1
ATOM 991 O O . THR A 1 129 ? -2.420 -12.055 17.293 1.00 75.75 129 THR A O 1
ATOM 994 N N . LEU A 1 130 ? -1.604 -13.616 15.882 1.00 86.19 130 LEU A N 1
ATOM 995 C CA . LEU A 1 130 ? -2.807 -13.738 15.062 1.00 86.19 130 LEU A CA 1
ATOM 996 C C . LEU A 1 130 ? -3.810 -14.614 15.824 1.00 86.19 130 LEU A C 1
ATOM 998 O O . LEU A 1 130 ? -3.515 -15.781 16.093 1.00 86.19 130 LEU A O 1
ATOM 1002 N N . SER A 1 131 ? -4.958 -14.063 16.213 1.00 92.12 131 SER A N 1
ATOM 1003 C CA . SER A 1 131 ? -5.992 -14.830 16.914 1.00 92.12 131 SER A CA 1
ATOM 1004 C C . SER A 1 131 ? -6.628 -15.867 15.986 1.00 92.12 131 SER A C 1
ATOM 1006 O O . SER A 1 131 ? -6.657 -15.693 14.770 1.00 92.12 131 SER A O 1
ATOM 1008 N N . GLU A 1 132 ? -7.150 -16.962 16.545 1.00 91.75 132 GLU A N 1
ATOM 1009 C CA . GLU A 1 132 ? -7.744 -18.048 15.750 1.00 91.75 132 GLU A CA 1
ATOM 1010 C C . GLU A 1 132 ? -8.946 -17.567 14.920 1.00 91.75 132 GLU A C 1
ATOM 1012 O O . GLU A 1 132 ? -9.079 -17.916 13.745 1.00 91.75 132 GLU A O 1
ATOM 1017 N N . ASP A 1 133 ? -9.780 -16.691 15.488 1.00 94.81 133 ASP A N 1
ATOM 1018 C CA . ASP A 1 133 ? -10.903 -16.087 14.769 1.00 94.81 133 ASP A CA 1
ATOM 1019 C C . ASP A 1 133 ? -10.441 -15.161 13.643 1.00 94.81 133 ASP A C 1
ATOM 1021 O O . ASP A 1 133 ? -10.973 -15.240 12.532 1.00 94.81 133 ASP A O 1
ATOM 1025 N N . SER A 1 134 ? -9.425 -14.326 13.888 1.00 94.81 134 SER A N 1
ATOM 1026 C CA . SER A 1 134 ? -8.834 -13.482 12.847 1.00 94.81 134 SER A CA 1
ATOM 1027 C C . SER A 1 134 ? -8.182 -14.324 11.754 1.00 94.81 134 SER A C 1
ATOM 1029 O O . SER A 1 134 ? -8.394 -14.049 10.575 1.00 94.81 134 SER A O 1
ATOM 1031 N N . ALA A 1 135 ? -7.459 -15.388 12.110 1.00 91.00 135 ALA A N 1
ATOM 1032 C CA . ALA A 1 135 ? -6.865 -16.321 11.158 1.00 91.00 135 ALA A CA 1
ATOM 1033 C C . ALA A 1 135 ? -7.932 -16.977 10.276 1.00 91.00 135 ALA A C 1
ATOM 1035 O O . ALA A 1 135 ? -7.825 -16.950 9.050 1.00 91.00 135 ALA A O 1
ATOM 1036 N N . ARG A 1 136 ? -9.003 -17.503 10.880 1.00 92.75 136 ARG A N 1
ATOM 1037 C CA . ARG A 1 136 ? -10.122 -18.117 10.156 1.00 92.75 136 ARG A CA 1
ATOM 1038 C C . ARG A 1 136 ? -10.826 -17.118 9.243 1.00 92.75 136 ARG A C 1
ATOM 1040 O O . ARG A 1 136 ? -11.132 -17.462 8.104 1.00 92.75 136 ARG A O 1
ATOM 1047 N N . ALA A 1 137 ? -11.049 -15.889 9.707 1.00 94.94 137 ALA A N 1
ATOM 1048 C CA . ALA A 1 137 ? -11.647 -14.830 8.899 1.00 94.94 137 ALA A CA 1
ATOM 1049 C C . ALA A 1 137 ? -10.747 -14.432 7.721 1.00 94.94 137 ALA A C 1
ATOM 1051 O O . ALA A 1 137 ? -11.220 -14.326 6.594 1.00 94.94 137 ALA A O 1
ATOM 1052 N N . LEU A 1 138 ? -9.444 -14.263 7.952 1.00 93.19 138 LEU A N 1
ATOM 1053 C CA . LEU A 1 138 ? -8.479 -13.880 6.920 1.00 93.19 138 LEU A CA 1
ATOM 1054 C C . LEU A 1 138 ? -8.259 -14.992 5.889 1.00 93.19 138 LEU A C 1
ATOM 1056 O O . LEU A 1 138 ? -8.114 -14.692 4.706 1.00 93.19 138 LEU A O 1
ATOM 1060 N N . VAL A 1 139 ? -8.272 -16.262 6.298 1.00 89.88 139 VAL A N 1
ATOM 1061 C CA . VAL A 1 139 ? -8.220 -17.400 5.366 1.00 89.88 139 VAL A CA 1
ATOM 1062 C C . VAL A 1 139 ? -9.535 -17.534 4.597 1.00 89.88 139 VAL A C 1
ATOM 1064 O O . VAL A 1 139 ? -9.522 -17.599 3.370 1.00 89.88 139 VAL A O 1
ATOM 1067 N N . GLY A 1 140 ? -10.680 -17.503 5.285 1.00 88.25 140 GLY A N 1
ATOM 1068 C CA . GLY A 1 140 ? -12.004 -17.594 4.655 1.00 88.25 140 GLY A CA 1
ATOM 1069 C C . GLY A 1 140 ? -12.308 -16.431 3.706 1.00 88.25 140 GLY A C 1
ATOM 1070 O O . GLY A 1 140 ? -12.976 -16.616 2.693 1.00 88.25 140 GLY A O 1
ATOM 1071 N N . GLY A 1 141 ? -11.764 -15.249 3.993 1.00 90.31 141 GLY A N 1
ATOM 1072 C CA . GLY A 1 141 ? -11.832 -14.071 3.133 1.00 90.31 141 GLY A CA 1
ATOM 1073 C C . GLY A 1 141 ? -10.817 -14.059 1.995 1.00 90.31 141 GLY A C 1
ATOM 1074 O O . GLY A 1 141 ? -10.730 -13.054 1.300 1.00 90.31 141 GLY A O 1
ATOM 1075 N N . ASN A 1 142 ? -10.034 -15.126 1.803 1.00 89.06 142 ASN A N 1
ATOM 1076 C CA . ASN A 1 142 ? -8.976 -15.209 0.794 1.00 89.06 142 ASN A CA 1
ATOM 1077 C C . ASN A 1 142 ? -7.947 -14.064 0.905 1.00 89.06 142 ASN A C 1
ATOM 1079 O O . ASN A 1 142 ? -7.513 -13.486 -0.095 1.00 89.06 142 ASN A O 1
ATOM 1083 N N . VAL A 1 143 ? -7.598 -13.687 2.138 1.00 89.75 143 VAL A N 1
ATOM 1084 C CA . VAL A 1 143 ? -6.560 -12.693 2.442 1.00 89.75 143 VAL A CA 1
ATOM 1085 C C . VAL A 1 143 ? -5.246 -13.365 2.807 1.00 89.75 143 VAL A C 1
ATOM 1087 O O . VAL A 1 143 ? -4.191 -12.974 2.306 1.00 89.75 143 VAL A O 1
ATOM 1090 N N . LEU A 1 144 ? -5.314 -14.401 3.640 1.00 87.94 144 LEU A N 1
ATOM 1091 C CA . LEU A 1 144 ? -4.178 -15.242 3.994 1.00 87.94 144 LEU A CA 1
ATOM 1092 C C . LEU A 1 144 ? -4.359 -16.657 3.442 1.00 87.94 144 LEU A C 1
ATOM 1094 O O . LEU A 1 144 ? -5.468 -17.168 3.333 1.00 87.94 144 LEU A O 1
ATOM 1098 N N . LEU A 1 145 ? -3.240 -17.297 3.135 1.00 82.44 145 LEU A N 1
ATOM 1099 C CA . LEU A 1 145 ? -3.132 -18.705 2.794 1.00 82.44 145 LEU A CA 1
ATOM 1100 C C . LEU A 1 145 ? -2.392 -19.411 3.922 1.00 82.44 145 LEU A C 1
ATOM 1102 O O . LEU A 1 145 ? -1.301 -18.981 4.304 1.00 82.44 145 LEU A O 1
ATOM 1106 N N . TRP A 1 146 ? -2.977 -20.486 4.440 1.00 79.31 146 TRP A N 1
ATOM 1107 C CA . TRP A 1 146 ? -2.268 -21.413 5.313 1.00 79.31 146 TRP A CA 1
ATOM 1108 C C . TRP A 1 146 ? -1.325 -22.289 4.483 1.00 79.31 146 TRP A C 1
ATOM 1110 O O . TRP A 1 146 ? -1.673 -22.721 3.383 1.00 79.31 146 TRP A O 1
ATOM 1120 N N . ILE A 1 147 ? -0.129 -22.529 5.005 1.00 76.69 147 ILE A N 1
ATOM 1121 C CA . ILE A 1 147 ? 0.891 -23.394 4.419 1.00 76.69 147 ILE A CA 1
ATOM 1122 C C . ILE A 1 147 ? 1.309 -24.387 5.486 1.00 76.69 147 ILE A C 1
ATOM 1124 O O . ILE A 1 147 ? 1.636 -23.983 6.597 1.00 76.69 147 ILE A O 1
ATOM 1128 N N . ASP A 1 148 ? 1.319 -25.668 5.129 1.00 74.75 148 ASP A N 1
ATOM 1129 C CA . ASP A 1 148 ? 1.652 -26.745 6.061 1.00 74.75 148 ASP A CA 1
ATOM 1130 C C . ASP A 1 148 ? 3.165 -26.888 6.293 1.00 74.75 148 ASP A C 1
ATOM 1132 O O . ASP A 1 148 ? 3.581 -27.266 7.387 1.00 74.75 148 ASP A O 1
ATOM 1136 N N . ASP A 1 149 ? 3.996 -26.551 5.297 1.00 66.88 149 ASP A N 1
ATOM 1137 C CA . ASP A 1 149 ? 5.457 -26.653 5.386 1.00 66.88 149 ASP A CA 1
ATOM 1138 C C . ASP A 1 149 ? 6.192 -25.469 4.703 1.00 66.88 149 ASP A C 1
ATOM 1140 O O . ASP A 1 149 ? 6.149 -25.330 3.474 1.00 66.88 149 ASP A O 1
ATOM 1144 N N . PRO A 1 150 ? 6.873 -24.591 5.468 1.00 69.56 150 PRO A N 1
ATOM 1145 C CA . PRO A 1 150 ? 6.819 -24.502 6.927 1.00 69.56 150 PRO A CA 1
ATOM 1146 C C . PRO A 1 150 ? 5.432 -24.033 7.392 1.00 69.56 150 PRO A C 1
ATOM 1148 O O . PRO A 1 150 ? 4.850 -23.144 6.767 1.00 69.56 150 PRO A O 1
ATOM 1151 N N . ALA A 1 151 ? 4.944 -24.598 8.502 1.00 76.00 151 ALA A N 1
ATOM 1152 C CA . ALA A 1 151 ? 3.653 -24.251 9.093 1.00 76.00 151 ALA A CA 1
ATOM 1153 C C . ALA A 1 151 ? 3.534 -22.734 9.323 1.00 76.00 151 ALA A C 1
ATOM 1155 O O . ALA A 1 151 ? 4.292 -22.153 10.107 1.00 76.00 151 ALA A O 1
ATOM 1156 N N . GLY A 1 152 ? 2.595 -22.081 8.642 1.00 80.31 152 GLY A N 1
ATOM 1157 C CA . GLY A 1 152 ? 2.401 -20.642 8.774 1.00 80.31 152 GLY A CA 1
ATOM 1158 C C . GLY A 1 152 ? 1.454 -20.037 7.749 1.00 80.31 152 GLY A C 1
ATOM 1159 O O . GLY A 1 152 ? 0.863 -20.721 6.919 1.00 80.31 152 GLY A O 1
ATOM 1160 N N . TYR A 1 153 ? 1.326 -18.713 7.805 1.00 82.75 153 TYR A N 1
ATOM 1161 C CA . TYR A 1 153 ? 0.476 -17.952 6.897 1.00 82.75 153 TYR A CA 1
ATOM 1162 C C . TYR A 1 153 ? 1.308 -17.177 5.879 1.00 82.75 153 TYR A C 1
ATOM 1164 O O . TYR A 1 153 ? 2.364 -16.626 6.198 1.00 82.75 153 TYR A O 1
ATOM 1172 N N . ARG A 1 154 ? 0.799 -17.074 4.653 1.00 78.62 154 ARG A N 1
ATOM 1173 C CA . ARG A 1 154 ? 1.280 -16.124 3.643 1.00 78.62 154 ARG A CA 1
ATOM 1174 C C . ARG A 1 154 ? 0.142 -15.248 3.162 1.00 78.62 154 ARG A C 1
ATOM 1176 O O . ARG A 1 154 ? -1.007 -15.670 3.162 1.00 78.62 154 ARG A O 1
ATOM 1183 N N . LEU A 1 155 ? 0.469 -14.035 2.729 1.00 82.19 155 LEU A N 1
ATOM 1184 C CA . LEU A 1 155 ? -0.498 -13.209 2.019 1.00 82.19 155 LEU A CA 1
ATOM 1185 C C . LEU A 1 155 ? -0.924 -13.928 0.734 1.00 82.19 155 LEU A C 1
ATOM 1187 O O . LEU A 1 155 ? -0.080 -14.518 0.051 1.00 82.19 155 LEU A O 1
ATOM 1191 N N . CYS A 1 156 ? -2.217 -13.883 0.415 1.00 83.38 156 CYS A N 1
ATOM 1192 C CA . CYS A 1 156 ? -2.702 -14.430 -0.841 1.00 83.38 156 CYS A CA 1
ATOM 1193 C C . CYS A 1 156 ? -1.996 -13.743 -2.018 1.00 83.38 156 CYS A C 1
ATOM 1195 O O . CYS A 1 156 ? -1.769 -12.529 -2.015 1.00 83.38 156 CYS A O 1
ATOM 1197 N N . THR A 1 157 ? -1.597 -14.531 -3.016 1.00 74.62 157 THR A N 1
ATOM 1198 C CA . THR A 1 157 ? -0.732 -14.067 -4.110 1.00 74.62 157 THR A CA 1
ATOM 1199 C C . THR A 1 157 ? -1.386 -12.979 -4.956 1.00 74.62 157 THR A C 1
ATOM 1201 O O . THR A 1 157 ? -0.687 -12.121 -5.489 1.00 74.62 157 THR A O 1
ATOM 1204 N N . ASP A 1 158 ? -2.719 -12.976 -5.039 1.00 78.19 158 ASP A N 1
ATOM 1205 C CA . ASP A 1 158 ? -3.485 -11.961 -5.763 1.00 78.19 158 ASP A CA 1
ATOM 1206 C C . ASP A 1 158 ? -3.522 -10.604 -5.035 1.00 78.19 158 ASP A C 1
ATOM 1208 O O . ASP A 1 158 ? -3.666 -9.563 -5.678 1.00 78.19 158 ASP A O 1
ATOM 1212 N N . LEU A 1 159 ? -3.348 -10.592 -3.711 1.00 81.56 159 LEU A N 1
ATOM 1213 C CA . LEU A 1 159 ? -3.293 -9.385 -2.884 1.00 81.56 159 LEU A CA 1
ATOM 1214 C C . LEU A 1 159 ? -1.889 -8.795 -2.774 1.00 81.56 159 LEU A C 1
ATOM 1216 O O . LEU A 1 159 ? -1.765 -7.613 -2.448 1.00 81.56 159 LEU A O 1
ATOM 1220 N N . ASP A 1 160 ? -0.835 -9.560 -3.076 1.00 72.19 160 ASP A N 1
ATOM 1221 C CA . ASP A 1 160 ? 0.555 -9.083 -2.985 1.00 72.19 160 ASP A CA 1
ATOM 1222 C C . ASP A 1 160 ? 0.782 -7.808 -3.817 1.00 72.19 160 ASP A C 1
ATOM 1224 O O . ASP A 1 160 ? 1.472 -6.885 -3.387 1.00 72.19 160 ASP A O 1
ATOM 1228 N N . LYS A 1 161 ? 0.091 -7.680 -4.955 1.00 74.44 161 LYS A N 1
ATOM 1229 C CA . LYS A 1 161 ? 0.091 -6.472 -5.796 1.00 74.44 161 LYS A CA 1
ATOM 1230 C C . LYS A 1 161 ? -0.384 -5.209 -5.060 1.00 74.44 161 LYS A C 1
ATOM 1232 O O . LYS A 1 161 ? 0.155 -4.126 -5.299 1.00 74.44 161 LYS A O 1
ATOM 1237 N N . SER A 1 162 ? -1.386 -5.344 -4.195 1.00 83.56 162 SER A N 1
ATOM 1238 C CA . SER A 1 162 ? -2.040 -4.238 -3.482 1.00 83.56 162 SER A CA 1
ATOM 1239 C C . SER A 1 162 ? -1.552 -4.089 -2.040 1.00 83.56 162 SER A C 1
ATOM 1241 O O . SER A 1 162 ? -1.843 -3.076 -1.412 1.00 83.56 162 SER A O 1
ATOM 1243 N N . SER A 1 163 ? -0.765 -5.041 -1.532 1.00 83.44 163 SER A N 1
ATOM 1244 C CA . SER A 1 163 ? -0.293 -5.138 -0.142 1.00 83.44 163 SER A CA 1
ATOM 1245 C C . SER A 1 163 ? 0.280 -3.835 0.430 1.00 83.44 163 SER A C 1
ATOM 1247 O O . SER A 1 163 ? -0.058 -3.445 1.543 1.00 83.44 163 SER A O 1
ATOM 1249 N N . PHE A 1 164 ? 1.092 -3.111 -0.344 1.00 86.25 164 PHE A N 1
ATOM 1250 C CA . PHE A 1 164 ? 1.667 -1.833 0.085 1.00 86.25 164 PHE A CA 1
ATOM 1251 C C . PHE A 1 164 ? 0.622 -0.715 0.202 1.00 86.25 164 PHE A C 1
ATOM 1253 O O . PHE A 1 164 ? 0.651 0.078 1.140 1.00 86.25 164 PHE A O 1
ATOM 1260 N N . MET A 1 165 ? -0.315 -0.641 -0.747 1.00 89.44 165 MET A N 1
ATOM 1261 C CA . MET A 1 165 ? -1.425 0.314 -0.668 1.00 89.44 165 MET A CA 1
ATOM 1262 C C . MET A 1 165 ? -2.401 -0.065 0.452 1.00 89.44 165 MET A C 1
ATOM 1264 O O . MET A 1 165 ? -2.947 0.823 1.100 1.00 89.44 165 MET A O 1
ATOM 1268 N N . LEU A 1 166 ? -2.572 -1.363 0.720 1.00 92.12 166 LEU A N 1
ATOM 1269 C CA . LEU A 1 166 ? -3.357 -1.871 1.842 1.00 92.12 166 LEU A CA 1
ATOM 1270 C C . LEU A 1 166 ? -2.742 -1.513 3.196 1.00 92.12 166 LEU A C 1
ATOM 1272 O O . LEU A 1 166 ? -3.484 -1.091 4.075 1.00 92.12 166 LEU A O 1
ATOM 1276 N N . ASP A 1 167 ? -1.415 -1.602 3.362 1.00 92.06 167 ASP A N 1
ATOM 1277 C CA . ASP A 1 167 ? -0.748 -1.100 4.576 1.00 92.06 167 ASP A CA 1
ATOM 1278 C C . ASP A 1 167 ? -1.073 0.375 4.801 1.00 92.06 167 ASP A C 1
ATOM 1280 O O . ASP A 1 167 ? -1.527 0.743 5.878 1.00 92.06 167 ASP A O 1
ATOM 1284 N N . LYS A 1 168 ? -0.921 1.216 3.770 1.00 91.06 168 LYS A N 1
ATOM 1285 C CA . LYS A 1 168 ? -1.234 2.649 3.875 1.00 91.06 168 LYS A CA 1
ATOM 1286 C C . LYS A 1 168 ? -2.699 2.914 4.218 1.00 91.06 168 LYS A C 1
ATOM 1288 O O . LYS A 1 168 ? -2.978 3.785 5.038 1.00 91.06 168 LYS A O 1
ATOM 1293 N N . TYR A 1 169 ? -3.617 2.181 3.591 1.00 94.44 169 TYR A N 1
ATOM 1294 C CA . TYR A 1 169 ? -5.048 2.273 3.863 1.00 94.44 169 TYR A CA 1
ATOM 1295 C C . TYR A 1 169 ? -5.363 1.917 5.321 1.00 94.44 169 TYR A C 1
ATOM 1297 O O . TYR A 1 169 ? -5.965 2.711 6.040 1.00 94.44 169 TYR A O 1
ATOM 1305 N N . LEU A 1 170 ? -4.889 0.758 5.785 1.00 94.25 170 LEU A N 1
ATOM 1306 C CA . LEU A 1 170 ? -5.128 0.286 7.147 1.00 94.25 170 LEU A CA 1
ATOM 1307 C C . LEU A 1 170 ? -4.437 1.161 8.194 1.00 94.25 170 LEU A C 1
ATOM 1309 O O . LEU A 1 170 ? -4.998 1.389 9.260 1.00 94.25 170 LEU A O 1
ATOM 1313 N N . ARG A 1 171 ? -3.259 1.703 7.875 1.00 92.50 171 ARG A N 1
ATOM 1314 C CA . ARG A 1 171 ? -2.567 2.681 8.713 1.00 92.50 171 ARG A CA 1
ATOM 1315 C C . ARG A 1 171 ? -3.397 3.946 8.878 1.00 92.50 171 ARG A C 1
ATOM 1317 O O . ARG A 1 171 ? -3.600 4.387 9.997 1.00 92.50 171 ARG A O 1
ATOM 1324 N N . ARG A 1 172 ? -3.947 4.497 7.792 1.00 90.19 172 ARG A N 1
ATOM 1325 C CA . ARG A 1 172 ? -4.851 5.657 7.866 1.00 90.19 172 ARG A CA 1
ATOM 1326 C C . ARG A 1 172 ? -6.110 5.357 8.686 1.00 90.19 172 ARG A C 1
ATOM 1328 O O . ARG A 1 172 ? -6.609 6.245 9.364 1.00 90.19 172 ARG A O 1
ATOM 1335 N N . LYS A 1 173 ? -6.613 4.121 8.617 1.00 92.12 173 LYS A N 1
ATOM 1336 C CA . LYS A 1 173 ? -7.821 3.675 9.323 1.00 92.12 173 LYS A CA 1
ATOM 1337 C C . LYS A 1 173 ? -7.609 3.438 10.823 1.00 92.12 173 LYS A C 1
ATOM 1339 O O . LYS A 1 173 ? -8.506 3.717 11.612 1.00 92.12 173 LYS A O 1
ATOM 1344 N N . PHE A 1 174 ? -6.475 2.859 11.215 1.00 91.56 174 PHE A N 1
ATOM 1345 C CA . PHE A 1 174 ? -6.275 2.334 12.573 1.00 91.56 174 PHE A CA 1
ATOM 1346 C C . PHE A 1 174 ? -5.148 2.992 13.364 1.00 91.56 174 PHE A C 1
ATOM 1348 O O . PHE A 1 174 ? -5.091 2.789 14.577 1.00 91.56 174 PHE A O 1
ATOM 1355 N N . ASP A 1 175 ? -4.255 3.722 12.705 1.00 90.50 175 ASP A N 1
ATOM 1356 C CA . ASP A 1 175 ? -3.077 4.329 13.317 1.00 90.50 175 ASP A CA 1
ATOM 1357 C C . ASP A 1 175 ? -3.262 5.842 13.481 1.00 90.50 175 ASP A C 1
ATOM 1359 O O . ASP A 1 175 ? -4.042 6.484 12.767 1.00 90.50 175 ASP A O 1
ATOM 1363 N N . PHE A 1 176 ? -2.519 6.415 14.422 1.00 89.44 176 PHE A N 1
ATOM 1364 C CA . PHE A 1 176 ? -2.598 7.832 14.754 1.00 89.44 176 PHE A CA 1
ATOM 1365 C C . PHE A 1 176 ? -1.201 8.429 14.920 1.00 89.44 176 PHE A C 1
ATOM 1367 O O . PHE A 1 176 ? -0.317 7.819 15.517 1.00 89.44 176 PHE A O 1
ATOM 1374 N N . ASP A 1 177 ? -1.026 9.657 14.443 1.00 87.69 177 ASP A N 1
ATOM 1375 C CA . ASP A 1 177 ? 0.165 10.459 14.690 1.00 87.69 177 ASP A CA 1
ATOM 1376 C C . ASP A 1 177 ? -0.037 11.337 15.922 1.00 87.69 177 ASP A C 1
ATOM 1378 O O . ASP A 1 177 ? -1.108 11.905 16.133 1.00 87.69 177 ASP A O 1
ATOM 1382 N N . ILE A 1 178 ? 1.011 11.466 16.731 1.00 86.81 178 ILE A N 1
ATOM 1383 C CA . ILE A 1 178 ? 1.002 12.303 17.929 1.00 86.81 178 ILE A CA 1
ATOM 1384 C C . ILE A 1 178 ? 1.518 13.693 17.563 1.00 86.81 178 ILE A C 1
ATOM 1386 O O . ILE A 1 178 ? 2.636 13.842 17.067 1.00 86.81 178 ILE A O 1
ATOM 1390 N N . TYR A 1 179 ? 0.713 14.707 17.853 1.00 84.56 179 TYR A N 1
ATOM 1391 C CA . TYR A 1 179 ? 1.042 16.116 17.707 1.00 84.56 179 TYR A CA 1
ATOM 1392 C C . TYR A 1 179 ? 1.280 16.742 19.077 1.00 84.56 179 TYR A C 1
ATOM 1394 O O . TYR A 1 179 ? 0.632 16.397 20.068 1.00 84.56 179 TYR A O 1
ATOM 1402 N N . PHE A 1 180 ? 2.232 17.669 19.128 1.00 82.19 180 PHE A N 1
ATOM 1403 C CA . PHE A 1 180 ? 2.459 18.502 20.301 1.00 82.19 180 PHE A CA 1
ATOM 1404 C C . PHE A 1 180 ? 1.504 19.693 20.270 1.00 82.19 180 PHE A C 1
ATOM 1406 O O . PHE A 1 180 ? 1.419 20.374 19.249 1.00 82.19 180 PHE A O 1
ATOM 1413 N N . ASP A 1 181 ? 0.824 19.946 21.386 1.00 79.94 181 ASP A N 1
ATOM 1414 C CA . ASP A 1 181 ? 0.041 21.160 21.597 1.00 79.94 181 ASP A CA 1
ATOM 1415 C C . ASP A 1 181 ? 0.934 22.219 22.266 1.00 79.94 181 ASP A C 1
ATOM 1417 O O . ASP A 1 181 ? 1.200 22.126 23.474 1.00 79.94 181 ASP A O 1
ATOM 1421 N N . PRO A 1 182 ? 1.410 23.234 21.518 1.00 71.88 182 PRO A N 1
ATOM 1422 C CA . PRO A 1 182 ? 2.286 24.254 22.077 1.00 71.88 182 PRO A CA 1
ATOM 1423 C C . PRO A 1 182 ? 1.599 25.153 23.113 1.00 71.88 182 PRO A C 1
ATOM 1425 O O . PRO A 1 182 ? 2.304 25.788 23.901 1.00 71.88 182 PRO A O 1
ATOM 1428 N N . TYR A 1 183 ? 0.265 25.184 23.163 1.00 72.19 183 TYR A N 1
ATOM 1429 C CA . TYR A 1 183 ? -0.501 26.073 24.036 1.00 72.19 183 TYR A CA 1
ATOM 1430 C C . TYR A 1 183 ? -0.895 25.390 25.348 1.00 72.19 183 TYR A C 1
ATOM 1432 O O . TYR A 1 183 ? -0.650 25.952 26.417 1.00 72.19 183 TYR A O 1
ATOM 1440 N N . ASN A 1 184 ? -1.401 24.153 25.303 1.00 70.69 184 ASN A N 1
ATOM 1441 C CA . ASN A 1 184 ? -1.724 23.394 26.523 1.00 70.69 184 ASN A CA 1
ATOM 1442 C C . ASN A 1 184 ? -0.554 22.565 27.072 1.00 70.69 184 ASN A C 1
ATOM 1444 O O . ASN A 1 184 ? -0.704 21.903 28.098 1.00 70.69 184 ASN A O 1
ATOM 1448 N N . ARG A 1 185 ? 0.622 22.598 26.423 1.00 68.06 185 ARG A N 1
ATOM 1449 C CA . ARG A 1 185 ? 1.814 21.801 26.790 1.00 68.06 185 ARG A CA 1
ATOM 1450 C C . ARG A 1 185 ? 1.529 20.295 26.874 1.00 68.06 185 ARG A C 1
ATOM 1452 O O . ARG A 1 185 ? 2.159 19.585 27.657 1.00 68.06 185 ARG A O 1
ATOM 1459 N N . GLY A 1 186 ? 0.577 19.828 26.072 1.00 80.38 186 GLY A N 1
ATOM 1460 C CA . GLY A 1 186 ? 0.141 18.440 26.006 1.00 80.38 186 GLY A CA 1
ATOM 1461 C C . GLY A 1 186 ? 0.467 17.802 24.662 1.00 80.38 186 GLY A C 1
ATOM 1462 O O . GLY A 1 186 ? 1.136 18.384 23.806 1.00 80.38 186 GLY A O 1
ATOM 1463 N N . THR A 1 187 ? -0.041 16.591 24.467 1.00 84.75 187 THR A N 1
ATOM 1464 C CA . THR A 1 187 ? -0.083 15.965 23.145 1.00 84.75 187 THR A CA 1
ATOM 1465 C C . THR A 1 187 ? -1.507 15.562 22.813 1.00 84.75 187 THR A C 1
ATOM 1467 O O . THR A 1 187 ? -2.323 15.330 23.708 1.00 84.75 187 THR A O 1
ATOM 1470 N N . PHE A 1 188 ? -1.800 15.489 21.524 1.00 84.38 188 PHE A N 1
ATOM 1471 C CA . PHE A 1 188 ? -3.042 14.939 21.008 1.00 84.38 188 PHE A CA 1
ATOM 1472 C C . PHE A 1 188 ? -2.731 14.037 19.821 1.00 84.38 188 PHE A C 1
ATOM 1474 O O . PHE A 1 188 ? -1.721 14.207 19.138 1.00 84.38 188 PHE A O 1
ATOM 1481 N N . SER A 1 189 ? -3.579 13.047 19.588 1.00 86.44 189 SER A N 1
ATOM 1482 C CA . SER A 1 189 ? -3.458 12.155 18.443 1.00 86.44 189 SER A CA 1
ATOM 1483 C C . SER A 1 189 ? -4.341 12.645 17.303 1.00 86.44 189 SER A C 1
ATOM 1485 O O . SER A 1 189 ? -5.430 13.153 17.549 1.00 86.44 189 SER A O 1
ATOM 1487 N N . VAL A 1 190 ? -3.901 12.480 16.060 1.00 88.06 190 VAL A N 1
ATOM 1488 C CA . VAL A 1 190 ? -4.726 12.655 14.852 1.00 88.06 190 VAL A CA 1
ATOM 1489 C C . VAL A 1 190 ? -4.556 11.446 13.944 1.00 88.06 190 VAL A C 1
ATOM 1491 O O . VAL A 1 190 ? -3.532 10.771 14.043 1.00 88.06 190 VAL A O 1
ATOM 1494 N N . PRO A 1 191 ? -5.520 11.129 13.065 1.00 88.50 191 PRO A N 1
ATOM 1495 C CA . PRO A 1 191 ? -5.382 9.985 12.172 1.00 88.50 191 PRO A CA 1
ATOM 1496 C C . PRO A 1 191 ? -4.088 10.055 11.359 1.00 88.50 191 PRO A C 1
ATOM 1498 O O . PRO A 1 191 ? -3.692 11.128 10.897 1.00 88.50 191 PRO A O 1
ATOM 1501 N N . HIS A 1 192 ? -3.413 8.918 11.200 1.00 88.44 192 HIS A N 1
ATOM 1502 C CA . HIS A 1 192 ? -2.061 8.882 10.649 1.00 88.44 192 HIS A CA 1
ATOM 1503 C C . HIS A 1 192 ? -1.957 9.558 9.276 1.00 88.44 192 HIS A C 1
ATOM 1505 O O . HIS A 1 192 ? -2.693 9.222 8.354 1.00 88.44 192 HIS A O 1
ATOM 1511 N N . GLY A 1 193 ? -0.990 10.448 9.086 1.00 84.94 193 GLY A N 1
ATOM 1512 C CA . GLY A 1 193 ? -0.747 11.177 7.843 1.00 84.94 193 GLY A CA 1
ATOM 1513 C C . GLY A 1 193 ? -1.627 12.412 7.647 1.00 84.94 193 GLY A C 1
ATOM 1514 O O . GLY A 1 193 ? -1.400 13.143 6.681 1.00 84.94 193 GLY A O 1
ATOM 1515 N N . CYS A 1 194 ? -2.599 12.666 8.527 1.00 87.75 194 CYS A N 1
ATOM 1516 C CA . CYS A 1 194 ? -3.320 13.935 8.562 1.00 87.75 194 CYS A CA 1
ATOM 1517 C C . CYS A 1 194 ? -2.428 15.049 9.111 1.00 87.75 194 CYS A C 1
ATOM 1519 O O . CYS A 1 194 ? -1.526 14.813 9.918 1.00 87.75 194 CYS A O 1
ATOM 1521 N N . THR A 1 195 ? -2.705 16.279 8.688 1.00 87.62 195 THR A N 1
ATOM 1522 C CA . THR A 1 195 ? -2.060 17.486 9.213 1.00 87.62 195 THR A CA 1
ATOM 1523 C C . THR A 1 195 ? -3.009 18.215 10.145 1.00 87.62 195 THR A C 1
ATOM 1525 O O . THR A 1 195 ? -4.139 18.484 9.746 1.00 87.62 195 THR A O 1
ATOM 1528 N N . ALA A 1 196 ? -2.542 18.569 11.341 1.00 86.69 196 ALA A N 1
ATOM 1529 C CA . ALA A 1 196 ? -3.245 19.474 12.243 1.00 86.69 196 ALA A CA 1
ATOM 1530 C C . ALA A 1 196 ? -2.647 20.880 12.129 1.00 86.69 196 ALA A C 1
ATOM 1532 O O . ALA A 1 196 ? -1.434 21.052 12.267 1.00 86.69 196 ALA A O 1
ATOM 1533 N N . ILE A 1 197 ? -3.492 21.872 11.865 1.00 84.69 197 ILE A N 1
ATOM 1534 C CA . ILE A 1 197 ? -3.118 23.287 11.811 1.00 84.69 197 ILE A CA 1
ATOM 1535 C C . ILE A 1 197 ? -3.850 23.996 12.937 1.00 84.69 197 ILE A C 1
ATOM 1537 O O . ILE A 1 197 ? -5.063 23.839 13.060 1.00 84.69 197 ILE A O 1
ATOM 1541 N N . TYR A 1 198 ? -3.104 24.744 13.750 1.00 78.94 198 TYR A N 1
ATOM 1542 C CA . TYR A 1 198 ? -3.692 25.551 14.808 1.00 78.94 198 TYR A CA 1
ATOM 1543 C C . TYR A 1 198 ? -4.447 26.738 14.209 1.00 78.94 198 TYR A C 1
ATOM 1545 O O . TYR A 1 198 ? -3.906 27.424 13.339 1.00 78.94 198 TYR A O 1
ATOM 1553 N N . ASP A 1 199 ? -5.669 26.960 14.676 1.00 77.19 199 ASP A N 1
ATOM 1554 C CA . ASP A 1 199 ? -6.491 28.108 14.312 1.00 77.19 199 ASP A CA 1
ATOM 1555 C C . ASP A 1 199 ? -6.553 29.079 15.499 1.00 77.19 199 ASP A C 1
ATOM 1557 O O . ASP A 1 199 ? -7.116 28.766 16.548 1.00 77.19 199 ASP A O 1
ATOM 1561 N N . GLU A 1 200 ? -5.915 30.246 15.354 1.00 72.12 200 GLU A N 1
ATOM 1562 C CA . GLU A 1 200 ? -5.908 31.294 16.386 1.00 72.12 200 GLU A CA 1
ATOM 1563 C C . GLU A 1 200 ? -7.272 31.988 16.523 1.00 72.12 200 GLU A C 1
ATOM 1565 O O . GLU A 1 200 ? -7.558 32.557 17.580 1.00 72.12 200 GLU A O 1
ATOM 1570 N N . ASP A 1 201 ? -8.118 31.911 15.492 1.00 73.19 201 ASP A N 1
ATOM 1571 C CA . ASP A 1 201 ? -9.386 32.635 15.406 1.00 73.19 201 ASP A CA 1
ATOM 1572 C C . ASP A 1 201 ? -10.586 31.814 15.925 1.00 73.19 201 ASP A C 1
ATOM 1574 O O . ASP A 1 201 ? -11.652 32.384 16.179 1.00 73.19 201 ASP A O 1
ATOM 1578 N N . ASP A 1 202 ? -10.420 30.503 16.152 1.00 65.94 202 ASP A N 1
ATOM 1579 C CA . ASP A 1 202 ? -11.437 29.617 16.740 1.00 65.94 202 ASP A CA 1
ATOM 1580 C C . ASP A 1 202 ? -10.982 29.014 18.087 1.00 65.94 202 ASP A C 1
ATOM 1582 O O . ASP A 1 202 ? -10.513 27.873 18.161 1.00 65.94 202 ASP A O 1
ATOM 1586 N N . PRO A 1 203 ? -11.167 29.739 19.208 1.00 61.16 203 PRO A N 1
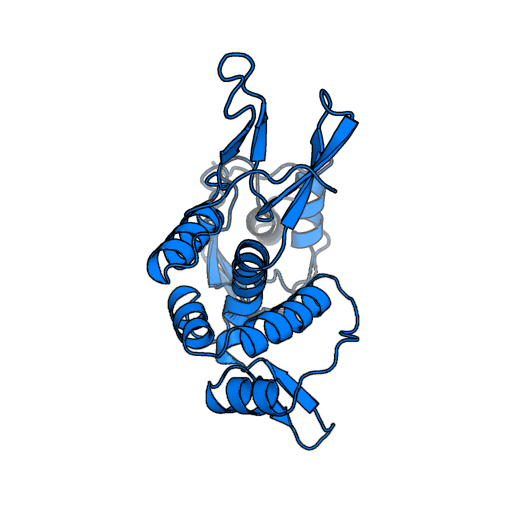ATOM 1587 C CA . PRO A 1 203 ? -10.816 29.234 20.535 1.00 61.16 203 PRO A CA 1
ATOM 1588 C C . PRO A 1 203 ? -11.664 28.031 20.997 1.00 61.16 203 PRO A C 1
ATOM 1590 O O . PRO A 1 203 ? -11.336 27.426 22.019 1.00 61.16 203 PRO A O 1
ATOM 1593 N N . GLY A 1 204 ? -12.750 27.678 20.295 1.00 62.38 204 GLY A N 1
ATOM 1594 C CA . GLY A 1 204 ? -13.569 26.493 20.578 1.00 62.38 204 GLY A CA 1
ATOM 1595 C C . GLY A 1 204 ? -13.070 25.229 19.870 1.00 62.38 204 GLY A C 1
ATOM 1596 O O . GLY A 1 204 ? -13.189 24.127 20.419 1.00 62.38 204 GLY A O 1
ATOM 1597 N N . HIS A 1 205 ? -12.473 25.383 18.687 1.00 62.84 205 HIS A N 1
ATOM 1598 C CA . HIS A 1 205 ? -11.875 24.314 17.884 1.00 62.84 205 HIS A CA 1
ATOM 1599 C C . HIS A 1 205 ? -10.475 24.716 17.404 1.00 62.84 205 HIS A C 1
ATOM 1601 O O . HIS A 1 205 ? -10.263 24.950 16.217 1.00 62.84 205 HIS A O 1
ATOM 1607 N N . PRO A 1 206 ? -9.479 24.721 18.304 1.00 72.00 206 PRO A N 1
ATOM 1608 C CA . PRO A 1 206 ? -8.169 25.310 18.032 1.00 72.00 206 PRO A CA 1
ATOM 1609 C C . PRO A 1 206 ? -7.349 24.575 16.963 1.00 72.00 206 PRO A C 1
ATOM 1611 O O . PRO A 1 206 ? -6.231 24.982 16.681 1.00 72.00 206 PRO A O 1
ATOM 1614 N N . TYR A 1 207 ? -7.848 23.478 16.386 1.00 78.81 207 TYR A N 1
ATOM 1615 C CA . TYR A 1 207 ? -7.134 22.701 15.381 1.00 78.81 207 TYR A CA 1
ATOM 1616 C C . TYR A 1 207 ? -8.051 22.282 14.237 1.00 78.81 207 TYR A C 1
ATOM 1618 O O . TYR A 1 207 ? -9.004 21.526 14.431 1.00 78.81 207 TYR A O 1
ATOM 1626 N N . THR A 1 208 ? -7.677 22.669 13.020 1.00 84.56 208 THR A N 1
ATOM 1627 C CA . THR A 1 208 ? -8.222 22.088 11.792 1.00 84.56 208 THR A CA 1
ATOM 1628 C C . THR A 1 208 ? -7.369 20.890 11.385 1.00 84.56 208 THR A C 1
ATOM 1630 O O . THR A 1 208 ? -6.161 21.024 11.167 1.00 84.56 208 THR A O 1
ATOM 1633 N N . VAL A 1 209 ? -7.986 19.709 11.279 1.00 86.44 209 VAL A N 1
ATOM 1634 C CA . VAL A 1 209 ? -7.312 18.471 10.858 1.00 86.44 209 VAL A CA 1
ATOM 1635 C C . VAL A 1 209 ? -7.725 18.113 9.437 1.00 86.44 209 VAL A C 1
ATOM 1637 O O . VAL A 1 209 ? -8.903 17.909 9.156 1.00 86.44 209 VAL A O 1
ATOM 1640 N N . THR A 1 210 ? -6.742 17.984 8.550 1.00 88.94 210 THR A N 1
ATOM 1641 C CA . THR A 1 210 ? -6.973 17.725 7.123 1.00 88.94 210 THR A CA 1
ATOM 1642 C C . THR A 1 210 ? -6.311 16.420 6.702 1.00 88.94 210 THR A C 1
ATOM 1644 O O . THR A 1 210 ? -5.128 16.193 6.977 1.00 88.94 210 THR A O 1
ATOM 1647 N N . ALA A 1 211 ? -7.065 15.564 6.008 1.00 87.81 211 ALA A N 1
ATOM 1648 C CA . ALA A 1 211 ? -6.525 14.357 5.394 1.00 87.81 211 ALA A CA 1
ATOM 1649 C C . ALA A 1 211 ? -5.576 14.728 4.244 1.00 87.81 211 ALA A C 1
ATOM 1651 O O . ALA A 1 211 ? -5.840 15.679 3.507 1.00 87.81 211 ALA A O 1
ATOM 1652 N N . PRO A 1 212 ? -4.480 13.984 4.038 1.00 86.31 212 PRO A N 1
ATOM 1653 C CA . PRO A 1 212 ? -3.583 14.256 2.929 1.00 86.31 212 PRO A CA 1
ATOM 1654 C C . PRO A 1 212 ? -4.289 13.945 1.610 1.00 86.31 212 PRO A C 1
ATOM 1656 O O . PRO A 1 212 ? -4.979 12.936 1.488 1.00 86.31 212 PRO A O 1
ATOM 1659 N N . ASP A 1 213 ? -4.087 14.799 0.617 1.00 89.31 213 ASP A N 1
ATOM 1660 C CA . ASP A 1 213 ? -4.724 14.737 -0.705 1.00 89.31 213 ASP A CA 1
ATOM 1661 C C . ASP A 1 213 ? -3.734 15.027 -1.853 1.00 89.31 213 ASP A C 1
ATOM 1663 O O . ASP A 1 213 ? -4.105 15.130 -3.026 1.00 89.31 213 ASP A O 1
ATOM 1667 N N . ARG A 1 214 ? -2.443 15.139 -1.515 1.00 82.88 214 ARG A N 1
ATOM 1668 C CA . ARG A 1 214 ? -1.381 15.636 -2.402 1.00 82.88 214 ARG A CA 1
ATOM 1669 C C . ARG A 1 214 ? -1.029 14.673 -3.530 1.00 82.88 214 ARG A C 1
ATOM 1671 O O . ARG A 1 214 ? -0.475 15.099 -4.543 1.00 82.88 214 ARG A O 1
ATOM 1678 N N . THR A 1 215 ? -1.293 13.380 -3.357 1.00 83.94 215 THR A N 1
ATOM 1679 C CA . THR A 1 215 ? -0.997 12.353 -4.361 1.00 83.94 215 THR A CA 1
ATOM 1680 C C . THR A 1 215 ? -2.253 11.600 -4.786 1.00 83.94 215 THR A C 1
ATOM 1682 O O . THR A 1 215 ? -3.204 11.458 -4.023 1.00 83.94 215 THR A O 1
ATOM 1685 N N . GLU A 1 216 ? -2.241 11.037 -5.997 1.00 84.50 216 GLU A N 1
ATOM 1686 C CA . GLU A 1 216 ? -3.325 10.156 -6.462 1.00 84.50 216 GLU A CA 1
ATOM 1687 C C . GLU A 1 216 ? -3.507 8.923 -5.562 1.00 84.50 216 GLU A C 1
ATOM 1689 O O . GLU A 1 216 ? -4.610 8.398 -5.441 1.00 84.50 216 GLU A O 1
ATOM 1694 N N . GLN A 1 217 ? -2.442 8.477 -4.886 1.00 86.12 217 GLN A N 1
ATOM 1695 C CA . GLN A 1 217 ? -2.541 7.417 -3.882 1.00 86.12 217 GLN A CA 1
ATOM 1696 C C . GLN A 1 217 ? -3.357 7.873 -2.672 1.00 86.12 217 GLN A C 1
ATOM 1698 O O . GLN A 1 217 ? -4.223 7.128 -2.221 1.00 86.12 217 GLN A O 1
ATOM 1703 N N . ASP A 1 218 ? -3.109 9.087 -2.177 1.00 86.88 218 ASP A N 1
ATOM 1704 C CA . ASP A 1 218 ? -3.832 9.634 -1.028 1.00 86.88 218 ASP A CA 1
ATOM 1705 C C . ASP A 1 218 ? -5.317 9.812 -1.345 1.00 86.88 218 ASP A C 1
ATOM 1707 O O . ASP A 1 218 ? -6.169 9.356 -0.585 1.00 86.88 218 ASP A O 1
ATOM 1711 N N . LYS A 1 219 ? -5.635 10.375 -2.517 1.00 88.94 219 LYS A N 1
ATOM 1712 C CA . LYS A 1 219 ? -7.022 10.525 -2.980 1.00 88.94 219 LYS A CA 1
ATOM 1713 C C . LYS A 1 219 ? -7.743 9.182 -3.073 1.00 88.94 219 LYS A C 1
ATOM 1715 O O . LYS A 1 219 ? -8.875 9.067 -2.615 1.00 88.94 219 LYS A O 1
ATOM 1720 N N . LYS A 1 220 ? -7.083 8.154 -3.619 1.00 91.88 220 LYS A N 1
ATOM 1721 C CA . LYS A 1 220 ? -7.640 6.794 -3.689 1.00 91.88 220 LYS A CA 1
ATOM 1722 C C . LYS A 1 220 ? -7.894 6.193 -2.309 1.00 91.88 220 LYS A C 1
ATOM 1724 O O . LYS A 1 220 ? -8.937 5.582 -2.104 1.00 91.88 220 LYS A O 1
ATOM 1729 N N . ILE A 1 221 ? -6.960 6.358 -1.374 1.00 93.12 221 ILE A N 1
ATOM 1730 C CA . ILE A 1 221 ? -7.120 5.871 0.002 1.00 93.12 221 ILE A CA 1
ATOM 1731 C C . ILE A 1 221 ? -8.308 6.564 0.671 1.00 93.12 221 ILE A C 1
ATOM 1733 O O . ILE A 1 221 ? -9.180 5.878 1.198 1.00 93.12 221 ILE A O 1
ATOM 1737 N N . ASN A 1 222 ? -8.384 7.895 0.594 1.00 91.25 222 ASN A N 1
ATOM 1738 C CA . ASN A 1 222 ? -9.479 8.662 1.190 1.00 91.25 222 ASN A CA 1
ATOM 1739 C C . ASN A 1 222 ? -10.834 8.278 0.577 1.00 91.25 222 ASN A C 1
ATOM 1741 O O . ASN A 1 222 ? -11.794 8.068 1.310 1.00 91.25 222 ASN A O 1
ATOM 1745 N N . ALA A 1 223 ? -10.902 8.096 -0.747 1.00 93.94 223 ALA A N 1
ATOM 1746 C CA . ALA A 1 223 ? -12.121 7.652 -1.421 1.00 93.94 223 ALA A CA 1
ATOM 1747 C C . ALA A 1 223 ? -12.592 6.272 -0.932 1.00 93.94 223 ALA A C 1
ATOM 1749 O O . ALA A 1 223 ? -13.788 6.066 -0.733 1.00 93.94 223 ALA A O 1
ATOM 1750 N N . MET A 1 224 ? -11.669 5.333 -0.697 1.00 96.12 224 MET A N 1
ATOM 1751 C CA . MET A 1 224 ? -12.022 4.022 -0.147 1.00 96.12 224 MET A CA 1
ATOM 1752 C C . MET A 1 224 ? -12.460 4.106 1.320 1.00 96.12 224 MET A C 1
ATOM 1754 O O . MET A 1 224 ? -13.435 3.458 1.690 1.00 96.12 224 MET A O 1
ATOM 1758 N N . LEU A 1 225 ? -11.810 4.935 2.143 1.00 93.56 225 LEU A N 1
ATOM 1759 C CA . LEU A 1 225 ? -12.235 5.148 3.533 1.00 93.56 225 LEU A CA 1
ATOM 1760 C C . LEU A 1 225 ? -13.657 5.711 3.589 1.00 93.56 225 LEU A C 1
ATOM 1762 O O . LEU A 1 225 ? -14.488 5.206 4.338 1.00 93.56 225 LEU A O 1
ATOM 1766 N N . GLN A 1 226 ? -13.965 6.686 2.733 1.00 91.88 226 GLN A N 1
ATOM 1767 C CA . GLN A 1 226 ? -15.310 7.245 2.604 1.00 91.88 226 GLN A CA 1
ATOM 1768 C C . GLN A 1 226 ? -16.324 6.206 2.117 1.00 91.88 226 GLN A C 1
ATOM 1770 O O . GLN A 1 226 ? -17.385 6.060 2.720 1.00 91.88 226 GLN A O 1
ATOM 1775 N N . LYS A 1 227 ? -15.987 5.436 1.071 1.00 94.94 227 LYS A N 1
ATOM 1776 C CA . LYS A 1 227 ? -16.842 4.363 0.530 1.00 94.94 227 LYS A CA 1
A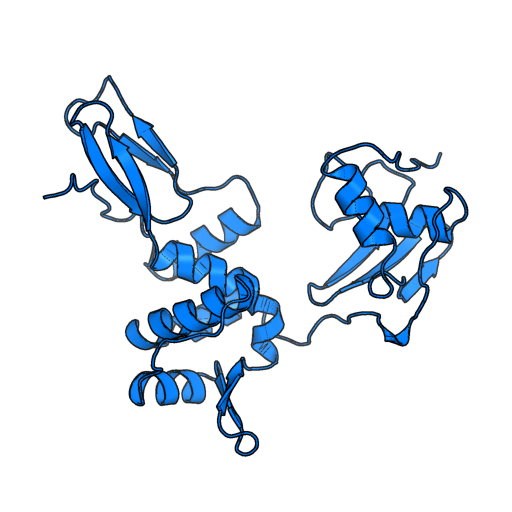TOM 1777 C C . LYS A 1 227 ? -17.257 3.356 1.605 1.00 94.94 227 LYS A C 1
ATOM 1779 O O . LYS A 1 227 ? -18.392 2.893 1.591 1.00 94.94 227 LYS A O 1
ATOM 1784 N N . HIS A 1 228 ? -16.347 3.012 2.513 1.00 93.25 228 HIS A N 1
ATOM 1785 C CA . HIS A 1 228 ? -16.590 2.027 3.566 1.00 93.25 228 HIS A CA 1
ATOM 1786 C C . HIS A 1 228 ? -17.020 2.637 4.903 1.00 93.25 228 HIS A C 1
ATOM 1788 O O . HIS A 1 228 ? -17.028 1.927 5.906 1.00 93.25 228 HIS A O 1
ATOM 1794 N N . HIS A 1 229 ? -17.384 3.925 4.941 1.00 88.38 229 HIS A N 1
ATOM 1795 C CA . HIS A 1 229 ? -17.780 4.623 6.173 1.00 88.38 229 HIS A CA 1
ATOM 1796 C C . HIS A 1 229 ? -16.734 4.491 7.292 1.00 88.38 229 HIS A C 1
ATOM 1798 O O . HIS A 1 229 ? -17.046 4.319 8.466 1.00 88.38 229 HIS A O 1
ATOM 1804 N N . CYS A 1 230 ? -15.469 4.525 6.886 1.00 84.38 230 CYS A N 1
ATOM 1805 C CA . CYS A 1 230 ? -14.289 4.413 7.729 1.00 84.38 230 CYS A CA 1
ATOM 1806 C C . CYS A 1 230 ? -13.458 5.700 7.681 1.00 84.38 230 CYS A C 1
ATOM 1808 O O . CYS A 1 230 ? -12.262 5.646 7.959 1.00 84.38 230 CYS A O 1
ATOM 1810 N N . ASP A 1 231 ? -14.053 6.826 7.268 1.00 78.31 231 ASP A N 1
ATOM 1811 C CA . ASP A 1 231 ? -13.365 8.114 7.240 1.00 78.31 231 ASP A CA 1
ATOM 1812 C C . ASP A 1 231 ? -12.943 8.472 8.672 1.00 78.31 231 ASP A C 1
ATOM 1814 O O . ASP A 1 231 ? -13.802 8.706 9.524 1.00 78.31 231 ASP A O 1
ATOM 1818 N N . PRO A 1 232 ? -11.634 8.485 8.973 1.00 73.75 232 PRO A N 1
ATOM 1819 C CA . PRO A 1 232 ? -11.170 8.695 10.332 1.00 73.75 232 PRO A CA 1
ATOM 1820 C C . PRO A 1 232 ? -11.348 10.149 10.790 1.00 73.75 232 PRO A C 1
ATOM 1822 O O . PRO A 1 232 ? -11.075 10.436 11.954 1.00 73.75 232 PRO A O 1
ATOM 1825 N N . LEU A 1 233 ? -11.769 11.058 9.899 1.00 79.44 233 LEU A N 1
ATOM 1826 C CA . LEU A 1 233 ? -12.155 12.429 10.233 1.00 79.44 233 LEU A CA 1
ATOM 1827 C C . LEU A 1 233 ? -13.659 12.585 10.497 1.00 79.44 233 LEU A C 1
ATOM 1829 O O . LEU A 1 233 ? -14.053 13.581 11.103 1.00 79.44 233 LEU A O 1
ATOM 1833 N N . ASP A 1 234 ? -14.498 11.626 10.094 1.00 75.56 234 ASP A N 1
ATOM 1834 C CA . ASP A 1 234 ? -15.935 11.684 10.367 1.00 75.56 234 ASP A CA 1
ATOM 1835 C C . ASP A 1 234 ? -16.191 11.528 11.876 1.00 75.56 234 ASP A C 1
ATOM 1837 O O . ASP A 1 234 ? -15.831 10.525 12.496 1.00 75.56 234 ASP A O 1
ATOM 1841 N N . GLY A 1 235 ? -16.743 12.571 12.503 1.00 63.69 235 GLY A N 1
ATOM 1842 C CA . GLY A 1 235 ? -16.917 12.648 13.957 1.00 63.69 235 GLY A CA 1
ATOM 1843 C C . GLY A 1 235 ? -15.615 12.770 14.763 1.00 63.69 235 GLY A C 1
ATOM 1844 O O . GLY A 1 235 ? -15.641 12.612 15.988 1.00 63.69 235 GLY A O 1
ATOM 1845 N N . PHE A 1 236 ? -14.476 13.050 14.120 1.00 69.94 236 PHE A N 1
ATOM 1846 C CA . PHE A 1 236 ? -13.207 13.222 14.820 1.00 69.94 236 PHE A CA 1
ATOM 1847 C C . PHE A 1 236 ? -13.196 14.522 15.628 1.00 69.94 236 PHE A C 1
ATOM 1849 O O . PHE A 1 236 ? -13.425 15.612 15.111 1.00 69.94 236 PHE A O 1
ATOM 1856 N N . THR A 1 237 ? -12.893 14.409 16.918 1.00 63.34 237 THR A N 1
ATOM 1857 C CA . THR A 1 237 ? -12.661 15.551 17.806 1.00 63.34 237 THR A CA 1
ATOM 1858 C C . THR A 1 237 ? -11.277 15.402 18.410 1.00 63.34 237 THR A C 1
ATOM 1860 O O . THR A 1 237 ? -10.946 14.331 18.925 1.00 63.34 237 THR A O 1
ATOM 1863 N N . VAL A 1 238 ? -10.476 16.469 18.365 1.00 65.19 238 VAL A N 1
ATOM 1864 C CA . VAL A 1 238 ? -9.163 16.501 19.017 1.00 65.19 238 VAL A CA 1
ATOM 1865 C C . VAL A 1 238 ? -9.359 16.274 20.513 1.00 65.19 238 VAL A C 1
ATOM 1867 O O . VAL A 1 238 ? -9.999 17.069 21.199 1.00 65.19 238 VAL A O 1
ATOM 1870 N N . ARG A 1 239 ? -8.834 15.154 21.017 1.00 58.91 239 ARG A N 1
ATOM 1871 C CA . ARG A 1 239 ? -8.815 14.850 22.447 1.00 58.91 239 ARG A CA 1
ATOM 1872 C C . ARG A 1 239 ? -7.450 15.238 22.990 1.00 58.91 239 ARG A C 1
ATOM 1874 O O . ARG A 1 239 ? -6.446 14.622 22.637 1.00 58.91 239 ARG A O 1
ATOM 1881 N N . PHE A 1 240 ? -7.424 16.269 23.822 1.00 55.34 240 PHE A N 1
ATOM 1882 C CA . PHE A 1 240 ? -6.248 16.611 24.614 1.00 55.34 240 PHE A CA 1
ATOM 1883 C C . PHE A 1 240 ? -6.045 15.516 25.662 1.00 55.34 240 PHE A C 1
ATOM 1885 O O . PHE A 1 240 ? -7.016 15.093 26.290 1.00 55.34 240 PHE A O 1
ATOM 1892 N N . GLY A 1 241 ? -4.820 14.999 25.776 1.00 52.12 241 GLY A N 1
ATOM 1893 C CA . GLY A 1 241 ? -4.517 13.883 26.673 1.00 52.12 241 GLY A CA 1
ATOM 1894 C C . GLY A 1 241 ? -4.895 14.148 28.137 1.00 52.12 241 GLY A C 1
ATOM 1895 O O . GLY A 1 241 ? -4.720 15.266 28.625 1.00 52.12 241 GLY A O 1
ATOM 1896 N N . GLU A 1 242 ? -5.400 13.095 28.791 1.00 38.28 242 GLU A N 1
ATOM 1897 C CA . GLU A 1 242 ? -5.441 12.918 30.255 1.00 38.28 242 GLU A CA 1
ATOM 1898 C C . GLU A 1 242 ? -4.031 12.805 30.854 1.00 38.28 242 GLU A C 1
ATOM 1900 O O . GLU A 1 242 ? -3.141 12.225 30.182 1.00 38.28 242 GLU A O 1
#

Secondary structure (DSSP, 8-state):
---PPPP-TTHHHHHHHHHTSGGG--SEEETTEEEEEETTEEEEEESSSTT-BSSS-TTS--HHHHHHHHHTTSS-------GGGPPPPP----HHHHHHHHHTS-HHHHHHHHHHHHHHHTTPPP-S---HHHHHHHHHTTSEEEEETTEEEEE-TTTTTTHHHHHHHHHHHH-EEEEEETTTTEEEEEETT-EEEE-SS-TTS-EEEE---SSHHHHHHHHHHHHTT--TTTT----B--